Protein AF-A0A8K1CHG2-F1 (afdb_monomer_lite)

pLDDT: mean 84.93, std 18.2, range [43.16, 98.88]

Structure (mmCIF, N/CA/C/O backbone):
data_AF-A0A8K1CHG2-F1
#
_entry.id   AF-A0A8K1CHG2-F1
#
loop_
_atom_site.group_PDB
_atom_site.id
_atom_site.type_symbol
_atom_site.label_atom_id
_atom_site.label_alt_id
_atom_site.label_comp_id
_atom_site.label_asym_id
_atom_site.label_entity_id
_atom_site.label_seq_id
_atom_site.pdbx_PDB_ins_code
_atom_site.Cartn_x
_atom_site.Cartn_y
_atom_site.Cartn_z
_atom_site.occupancy
_atom_site.B_iso_or_equiv
_atom_site.auth_seq_id
_atom_site.auth_comp_id
_atom_site.auth_asym_id
_atom_site.auth_atom_id
_atom_site.pdbx_PDB_model_num
ATOM 1 N N . MET A 1 1 ? -27.906 21.827 14.040 1.00 46.03 1 MET A N 1
ATOM 2 C CA . MET A 1 1 ? -27.160 20.790 14.796 1.00 46.03 1 MET A CA 1
ATOM 3 C C . MET A 1 1 ? -25.723 21.248 15.042 1.00 46.03 1 MET A C 1
ATOM 5 O O . MET A 1 1 ? -24.848 21.047 14.202 1.00 46.03 1 MET A O 1
ATOM 9 N N . THR A 1 2 ? -25.490 21.909 16.172 1.00 48.69 2 THR A N 1
ATOM 10 C CA . THR A 1 2 ? -24.170 22.332 16.669 1.00 48.69 2 THR A CA 1
ATOM 11 C C . THR A 1 2 ? -23.938 21.610 17.989 1.00 48.69 2 THR A C 1
ATOM 13 O O . THR A 1 2 ? -24.521 21.974 19.002 1.00 48.69 2 THR A O 1
ATOM 16 N N . GLY A 1 3 ? -23.155 20.533 17.960 1.00 60.03 3 GLY A N 1
ATOM 17 C CA . GLY A 1 3 ? -22.885 19.722 19.144 1.00 60.03 3 GLY A CA 1
ATOM 18 C C . GLY A 1 3 ? -21.452 19.182 19.165 1.00 60.03 3 GLY A C 1
ATOM 19 O O . GLY A 1 3 ? -20.789 19.190 18.120 1.00 60.03 3 GLY A O 1
ATOM 20 N N . PRO A 1 4 ? -20.984 18.686 20.326 1.00 59.00 4 PRO A N 1
ATOM 21 C CA . PRO A 1 4 ? -19.625 18.169 20.522 1.00 59.00 4 PRO A CA 1
ATOM 22 C C . PRO A 1 4 ? -19.232 17.099 19.497 1.00 59.00 4 PRO A C 1
ATOM 24 O O . PRO A 1 4 ? -18.108 17.093 19.012 1.00 59.00 4 PRO A O 1
ATOM 27 N N . LEU A 1 5 ? -20.184 16.258 19.081 1.00 55.62 5 LEU A N 1
ATOM 28 C CA . LEU A 1 5 ? -19.975 15.216 18.071 1.00 55.62 5 LEU A CA 1
ATOM 29 C C . LEU A 1 5 ? -19.586 15.778 16.695 1.00 55.62 5 LEU A C 1
ATOM 31 O O . LEU A 1 5 ? -18.650 15.282 16.076 1.00 55.62 5 LEU A O 1
ATOM 35 N N . LYS A 1 6 ? -20.245 16.852 16.235 1.00 61.62 6 LYS A N 1
ATOM 36 C CA . LYS A 1 6 ? -19.907 17.508 14.960 1.00 61.62 6 LYS A CA 1
ATOM 37 C C . LYS A 1 6 ? -18.519 18.149 15.030 1.00 61.62 6 LYS A C 1
ATOM 39 O O . LYS A 1 6 ? -17.751 18.042 14.080 1.00 61.62 6 LYS A O 1
ATOM 44 N N . LYS A 1 7 ? -18.184 18.768 16.168 1.00 62.12 7 LYS A N 1
ATOM 45 C CA . LYS A 1 7 ? -16.862 19.360 16.416 1.00 62.12 7 LYS A CA 1
ATOM 46 C C . LYS A 1 7 ? -15.762 18.291 16.442 1.00 62.12 7 LYS A C 1
ATOM 48 O O . LYS A 1 7 ? -14.720 18.502 15.838 1.00 62.12 7 LYS A O 1
ATOM 53 N N . ASN A 1 8 ? -16.018 17.137 17.055 1.00 61.66 8 ASN A N 1
ATOM 54 C CA . ASN A 1 8 ? -15.068 16.024 17.122 1.00 61.66 8 ASN A CA 1
ATOM 55 C C . ASN A 1 8 ? -14.869 15.341 15.760 1.00 61.66 8 ASN A C 1
ATOM 57 O O . ASN A 1 8 ? -13.739 15.009 15.418 1.00 61.66 8 ASN A O 1
ATOM 61 N N . ALA A 1 9 ? -15.932 15.182 14.965 1.00 60.22 9 ALA A N 1
ATOM 62 C CA . ALA A 1 9 ? -15.834 14.653 13.604 1.00 60.22 9 ALA A CA 1
ATOM 63 C C . ALA A 1 9 ? -15.052 15.598 12.673 1.00 60.22 9 ALA A C 1
ATOM 65 O O . ALA A 1 9 ? -14.171 15.152 11.946 1.00 60.22 9 ALA A O 1
ATOM 66 N N . LEU A 1 10 ? -15.319 16.908 12.739 1.00 63.75 10 LEU A N 1
ATOM 67 C CA . LEU A 1 10 ? -14.571 17.923 11.985 1.00 63.75 10 LEU A CA 1
ATOM 68 C C . LEU A 1 10 ? -13.107 18.011 12.434 1.00 63.75 10 LEU A C 1
ATOM 70 O O . LEU A 1 10 ? -12.219 18.087 11.593 1.00 63.75 10 LEU A O 1
ATOM 74 N N . ALA A 1 11 ? -12.846 17.944 13.742 1.00 63.62 11 ALA A N 1
ATOM 75 C CA . ALA A 1 11 ? -11.487 17.929 14.275 1.00 63.62 11 ALA A CA 1
ATOM 76 C C . ALA A 1 11 ? -10.711 16.683 13.820 1.00 63.62 11 ALA A C 1
ATOM 78 O O . ALA A 1 11 ? -9.549 16.798 13.443 1.00 63.62 11 ALA A O 1
ATOM 79 N N . ALA A 1 12 ? -11.363 15.516 13.794 1.00 59.31 12 ALA A N 1
ATOM 80 C CA . ALA A 1 12 ? -10.784 14.275 13.288 1.00 59.31 12 ALA A CA 1
ATOM 81 C C . ALA A 1 12 ? -10.461 14.333 11.789 1.00 59.31 12 ALA A C 1
ATOM 83 O O . ALA A 1 12 ? -9.389 13.894 11.393 1.00 59.31 12 ALA A O 1
ATOM 84 N N . LEU A 1 13 ? -11.346 14.927 10.982 1.00 60.97 13 LEU A N 1
ATOM 85 C CA . LEU A 1 13 ? -11.112 15.190 9.556 1.00 60.97 13 LEU A CA 1
ATOM 86 C C . LEU A 1 13 ? -9.949 16.166 9.310 1.00 60.97 13 LEU A C 1
ATOM 88 O O . LEU A 1 13 ? -9.366 16.153 8.234 1.00 60.97 13 LEU A O 1
ATOM 92 N N . SER A 1 14 ? -9.623 17.016 10.288 1.00 61.91 14 SER A N 1
ATOM 93 C CA . SER A 1 14 ? -8.522 17.987 10.204 1.00 61.91 14 SER A CA 1
ATOM 94 C C . SER A 1 14 ? -7.219 17.538 10.878 1.00 61.91 14 SER A C 1
ATOM 96 O O . SER A 1 14 ? -6.211 18.236 10.779 1.00 61.91 14 SER A O 1
ATOM 98 N N . SER A 1 15 ? -7.223 16.417 11.609 1.00 59.72 15 SER A N 1
ATOM 99 C CA . SER A 1 15 ? -6.064 15.972 12.386 1.00 59.72 15 SER A CA 1
ATOM 100 C C . SER A 1 15 ? -5.238 14.944 11.616 1.00 59.72 15 SER A C 1
ATOM 102 O O . SER A 1 15 ? -5.722 13.836 11.395 1.00 59.72 15 SER A O 1
ATOM 104 N N . ARG A 1 16 ? -3.963 15.253 11.333 1.00 65.12 16 ARG A N 1
ATOM 105 C CA . ARG A 1 16 ? -2.957 14.257 10.924 1.00 65.12 16 ARG A CA 1
ATOM 106 C C . ARG A 1 16 ? -2.579 13.377 12.117 1.00 65.12 16 ARG A C 1
ATOM 108 O O . ARG A 1 16 ? -1.561 13.595 12.771 1.00 65.12 16 ARG A O 1
ATOM 115 N N . LYS A 1 17 ? -3.449 12.433 12.477 1.00 69.56 17 LYS A N 1
ATOM 116 C CA . LYS A 1 17 ? -3.147 11.440 13.514 1.00 69.56 17 LYS A CA 1
ATOM 117 C C . LYS A 1 17 ? -2.343 10.304 12.902 1.00 69.56 17 LYS A C 1
ATOM 119 O O . LYS A 1 17 ? -2.868 9.547 12.097 1.00 69.56 17 LYS A O 1
ATOM 124 N N . THR A 1 18 ? -1.105 10.163 13.357 1.00 79.00 18 THR A N 1
ATOM 125 C CA . THR A 1 18 ? -0.166 9.116 12.928 1.00 79.00 18 THR A CA 1
ATOM 126 C C . THR A 1 18 ? 0.022 8.024 13.983 1.00 79.00 18 THR A C 1
ATOM 128 O O . THR A 1 18 ? 0.973 7.261 13.907 1.00 79.00 18 THR A O 1
ATOM 131 N N . ASP A 1 19 ? -0.851 7.945 14.992 1.00 91.00 19 ASP A N 1
ATOM 132 C CA . ASP A 1 19 ? -0.812 6.865 15.983 1.00 91.00 19 ASP A CA 1
ATOM 133 C C . ASP A 1 19 ? -1.498 5.615 15.421 1.00 91.00 19 ASP A C 1
ATOM 135 O O . ASP A 1 19 ? -2.714 5.599 15.225 1.00 91.00 19 ASP A O 1
ATOM 139 N N . GLY A 1 20 ? -0.727 4.563 15.180 1.00 92.44 20 GLY A N 1
ATOM 140 C CA . GLY A 1 20 ? -1.150 3.264 14.667 1.00 92.44 20 GLY A CA 1
ATOM 141 C C . GLY A 1 20 ? -1.486 2.226 15.739 1.00 92.44 20 GLY A C 1
ATOM 142 O O . GLY A 1 20 ? -1.821 1.093 15.399 1.00 92.44 20 GLY A O 1
ATOM 143 N N . THR A 1 21 ? -1.439 2.583 17.025 1.00 94.38 21 THR A N 1
ATOM 144 C CA . THR A 1 21 ? -1.657 1.635 18.128 1.00 94.38 21 THR A CA 1
ATOM 145 C C . THR A 1 21 ? -3.012 0.926 18.022 1.00 94.38 21 THR A C 1
ATOM 147 O O . THR A 1 21 ? -4.072 1.559 18.051 1.00 94.38 21 THR A O 1
ATOM 150 N N . GLY A 1 22 ? -2.988 -0.405 17.926 1.00 93.00 22 GLY A N 1
ATOM 151 C CA . GLY A 1 22 ? -4.190 -1.242 17.835 1.00 93.00 22 GLY A CA 1
ATOM 152 C C . GLY A 1 22 ? -4.875 -1.256 16.464 1.00 93.00 22 GLY A C 1
ATOM 153 O O . GLY A 1 22 ? -5.992 -1.767 16.367 1.00 93.00 22 GLY A O 1
ATOM 154 N N . LEU A 1 23 ? -4.240 -0.691 15.432 1.00 95.75 23 LEU A N 1
ATOM 155 C CA . LEU A 1 23 ? -4.651 -0.875 14.042 1.00 95.75 23 LEU A CA 1
ATOM 156 C C . LEU A 1 23 ? -4.057 -2.161 13.473 1.00 95.75 23 LEU A C 1
ATOM 158 O O . LEU A 1 23 ? -2.942 -2.534 13.827 1.00 95.75 23 LEU A O 1
ATOM 162 N N . ARG A 1 24 ? -4.773 -2.772 12.530 1.00 97.62 24 ARG A N 1
ATOM 163 C CA . ARG A 1 24 ? -4.293 -3.896 11.726 1.00 97.62 24 ARG A CA 1
ATOM 164 C C . ARG A 1 24 ? -4.198 -3.503 10.260 1.00 97.62 24 ARG A C 1
ATOM 166 O O . ARG A 1 24 ? -5.209 -3.157 9.645 1.00 97.62 24 ARG A O 1
ATOM 173 N N . VAL A 1 25 ? -2.993 -3.542 9.700 1.00 98.25 25 VAL A N 1
ATOM 174 C CA . VAL A 1 25 ? -2.701 -3.027 8.355 1.00 98.25 25 VAL A CA 1
ATOM 175 C C . VAL A 1 25 ? -2.158 -4.150 7.485 1.00 98.25 25 VAL A C 1
ATOM 177 O O . VAL A 1 25 ? -1.277 -4.897 7.903 1.00 98.25 25 VAL A O 1
ATOM 180 N N . ALA A 1 26 ? -2.675 -4.272 6.264 1.00 98.56 26 ALA A N 1
ATOM 181 C CA . ALA A 1 26 ? -2.118 -5.193 5.281 1.00 98.56 26 ALA A CA 1
ATOM 182 C C . ALA A 1 26 ? -1.321 -4.454 4.209 1.00 98.56 26 ALA A C 1
ATOM 184 O O . ALA A 1 26 ? -1.782 -3.465 3.648 1.00 98.56 26 ALA A O 1
ATOM 185 N N . ILE A 1 27 ? -0.149 -4.978 3.885 1.00 98.81 27 ILE A N 1
ATOM 186 C CA . ILE A 1 27 ? 0.656 -4.605 2.732 1.00 98.81 27 ILE A CA 1
ATOM 187 C C . ILE A 1 27 ? 0.468 -5.710 1.697 1.00 98.81 27 ILE A C 1
ATOM 189 O O . ILE A 1 27 ? 0.803 -6.865 1.954 1.00 98.81 27 ILE A O 1
ATOM 193 N N . VAL A 1 28 ? -0.073 -5.368 0.533 1.00 98.81 28 VAL A N 1
ATOM 194 C CA . VAL A 1 28 ? -0.180 -6.285 -0.606 1.00 98.81 28 VAL A CA 1
ATOM 195 C C . VAL A 1 28 ? 0.779 -5.789 -1.668 1.00 98.81 28 VAL A C 1
ATOM 197 O O . VAL A 1 28 ? 0.625 -4.656 -2.110 1.00 98.81 28 VAL A O 1
ATOM 200 N N . HIS A 1 29 ? 1.764 -6.586 -2.076 1.00 98.81 29 HIS A N 1
ATOM 201 C CA . HIS A 1 29 ? 2.786 -6.125 -3.011 1.00 98.81 29 HIS A CA 1
ATOM 202 C C . HIS A 1 29 ? 3.024 -7.068 -4.189 1.00 98.81 29 HIS A C 1
ATOM 204 O O . HIS A 1 29 ? 2.887 -8.284 -4.074 1.00 98.81 29 HIS A O 1
ATOM 210 N N . ALA A 1 30 ? 3.388 -6.496 -5.335 1.00 98.56 30 ALA A N 1
ATOM 211 C CA . ALA A 1 30 ? 3.737 -7.246 -6.539 1.00 98.56 30 ALA A CA 1
ATOM 212 C C . ALA A 1 30 ? 5.184 -7.779 -6.496 1.00 98.56 30 ALA A C 1
ATOM 214 O O . ALA A 1 30 ? 6.051 -7.180 -5.863 1.00 98.56 30 ALA A O 1
ATOM 215 N N . LYS A 1 31 ? 5.467 -8.868 -7.222 1.00 97.56 31 LYS A N 1
ATOM 216 C CA . LYS A 1 31 ? 6.834 -9.405 -7.406 1.00 97.56 31 LYS A CA 1
ATOM 217 C C . LYS A 1 31 ? 7.654 -8.656 -8.456 1.00 97.56 31 LYS A C 1
ATOM 219 O O . LYS A 1 31 ? 8.880 -8.624 -8.388 1.00 97.56 31 LYS A O 1
ATOM 224 N N . TRP A 1 32 ? 6.988 -8.099 -9.467 1.00 95.94 32 TRP A N 1
ATOM 225 C CA . TRP A 1 32 ? 7.657 -7.374 -10.548 1.00 95.94 32 TRP A CA 1
ATOM 226 C C . TRP A 1 32 ? 8.355 -6.114 -10.030 1.00 95.94 32 TRP A C 1
ATOM 228 O O . TRP A 1 32 ? 7.819 -5.417 -9.173 1.00 95.94 32 TRP A O 1
ATOM 238 N N . ASN A 1 33 ? 9.533 -5.809 -10.590 1.00 96.69 33 ASN A N 1
ATOM 239 C CA . ASN A 1 33 ? 10.401 -4.708 -10.152 1.00 96.69 33 ASN A CA 1
ATOM 240 C C . ASN A 1 33 ? 10.822 -4.834 -8.673 1.00 96.69 33 ASN A C 1
ATOM 242 O O . ASN A 1 33 ? 10.771 -3.867 -7.913 1.00 96.69 33 ASN A O 1
ATOM 246 N N . ALA A 1 34 ? 11.241 -6.045 -8.278 1.00 97.19 34 ALA A N 1
ATOM 247 C CA . ALA A 1 34 ? 11.498 -6.439 -6.892 1.00 97.19 34 ALA A CA 1
ATOM 248 C C . ALA A 1 34 ? 12.435 -5.496 -6.122 1.00 97.19 34 ALA A C 1
ATOM 250 O O . ALA A 1 34 ? 12.162 -5.206 -4.967 1.00 97.19 34 ALA A O 1
ATOM 251 N N . GLU A 1 35 ? 13.509 -4.984 -6.734 1.00 97.94 35 GLU A N 1
ATOM 252 C CA . GLU A 1 35 ? 14.422 -4.035 -6.070 1.00 97.94 35 GLU A CA 1
ATOM 253 C C . GLU A 1 35 ? 13.661 -2.800 -5.548 1.00 97.94 35 GLU A C 1
ATOM 255 O O . GLU A 1 35 ? 13.734 -2.458 -4.368 1.00 97.94 35 GLU A O 1
ATOM 260 N N . VAL A 1 36 ? 12.864 -2.182 -6.423 1.00 98.44 36 VAL A N 1
ATOM 261 C CA . VAL A 1 36 ? 12.052 -0.995 -6.129 1.00 98.44 36 VAL A CA 1
ATOM 262 C C . VAL A 1 36 ? 10.927 -1.344 -5.156 1.00 98.44 36 VAL A C 1
ATOM 264 O O . VAL A 1 36 ? 10.747 -0.666 -4.145 1.00 98.44 36 VAL A O 1
ATOM 267 N N . VAL A 1 37 ? 10.176 -2.413 -5.433 1.00 98.69 37 VAL A N 1
ATOM 268 C CA . VAL A 1 37 ? 9.024 -2.806 -4.611 1.00 98.69 37 VAL A CA 1
ATOM 269 C C . VAL A 1 37 ? 9.451 -3.200 -3.199 1.00 98.69 37 VAL A C 1
ATOM 271 O O . VAL A 1 37 ? 8.839 -2.742 -2.238 1.00 98.69 37 VAL A O 1
ATOM 274 N N . ASN A 1 38 ? 10.529 -3.967 -3.039 1.00 98.56 38 ASN A N 1
ATOM 275 C CA . ASN A 1 38 ? 11.009 -4.383 -1.721 1.00 98.56 38 ASN A CA 1
ATOM 276 C C . ASN A 1 38 ? 11.498 -3.191 -0.892 1.00 98.56 38 ASN A C 1
ATOM 278 O O . ASN A 1 38 ? 11.260 -3.152 0.318 1.00 98.56 38 ASN A O 1
ATOM 282 N N . ALA A 1 39 ? 12.125 -2.193 -1.521 1.00 98.56 39 ALA A N 1
ATOM 283 C CA . ALA A 1 39 ? 12.500 -0.953 -0.847 1.00 98.56 39 ALA A CA 1
ATOM 284 C C . ALA A 1 39 ? 11.266 -0.174 -0.354 1.00 98.56 39 ALA A C 1
ATOM 286 O O . ALA A 1 39 ? 11.241 0.286 0.791 1.00 98.56 39 ALA A O 1
ATOM 287 N N . LEU A 1 40 ? 10.213 -0.084 -1.172 1.00 98.75 40 LEU A N 1
ATOM 288 C CA . LEU A 1 40 ? 8.943 0.549 -0.797 1.00 98.75 40 LEU A CA 1
ATOM 289 C C . LEU A 1 40 ? 8.226 -0.210 0.330 1.00 98.75 40 LEU A C 1
ATOM 291 O O . LEU A 1 40 ? 7.785 0.404 1.300 1.00 98.75 40 LEU A O 1
ATOM 295 N N . VAL A 1 41 ? 8.145 -1.543 0.238 1.00 98.75 41 VAL A N 1
ATOM 296 C CA . VAL A 1 41 ? 7.558 -2.411 1.275 1.00 98.75 41 VAL A CA 1
ATOM 297 C C . VAL A 1 41 ? 8.313 -2.255 2.592 1.00 98.75 41 VAL A C 1
ATOM 299 O O . VAL A 1 41 ? 7.688 -2.104 3.641 1.00 98.75 41 VAL A O 1
ATOM 302 N N . THR A 1 42 ? 9.646 -2.232 2.544 1.00 98.62 42 THR A N 1
ATOM 303 C CA . THR A 1 42 ? 10.491 -2.047 3.732 1.00 98.62 42 THR A CA 1
ATOM 304 C C . THR A 1 42 ? 10.241 -0.688 4.379 1.00 98.62 42 THR A C 1
ATOM 306 O O . THR A 1 42 ? 9.986 -0.632 5.582 1.00 98.62 42 THR A O 1
ATOM 309 N N . GLY A 1 43 ? 10.243 0.394 3.591 1.00 98.44 43 GLY A N 1
ATOM 310 C CA . GLY A 1 43 ? 9.955 1.743 4.088 1.00 98.44 43 GLY A CA 1
ATOM 311 C C . GLY A 1 43 ? 8.550 1.860 4.687 1.00 98.44 43 GLY A C 1
ATOM 312 O O . GLY A 1 43 ? 8.380 2.422 5.767 1.00 98.44 43 GLY A O 1
ATOM 313 N N . CYS A 1 44 ? 7.557 1.249 4.036 1.00 98.62 44 CYS A N 1
ATOM 314 C CA . CYS A 1 44 ? 6.181 1.202 4.523 1.00 98.62 44 CYS A CA 1
ATOM 315 C C . CYS A 1 44 ? 6.078 0.466 5.864 1.00 98.62 44 CYS A C 1
ATOM 317 O O . CYS A 1 44 ? 5.564 1.011 6.840 1.00 98.62 44 CYS A O 1
ATOM 319 N N . LYS A 1 45 ? 6.633 -0.747 5.951 1.00 98.62 45 LYS A N 1
ATOM 320 C CA . LYS A 1 45 ? 6.620 -1.547 7.180 1.00 98.62 45 LYS A CA 1
ATOM 321 C C . LYS A 1 45 ? 7.328 -0.837 8.337 1.00 98.62 45 LYS A C 1
ATOM 323 O O . LYS A 1 45 ? 6.791 -0.793 9.441 1.00 98.62 45 LYS A O 1
ATOM 328 N N . GLN A 1 46 ? 8.504 -0.257 8.091 1.00 98.38 46 GLN A N 1
ATOM 329 C CA . GLN A 1 46 ? 9.259 0.480 9.109 1.00 98.38 46 GLN A CA 1
ATOM 330 C C . GLN A 1 46 ? 8.473 1.675 9.655 1.00 98.38 46 GLN A C 1
ATOM 332 O O . GLN A 1 46 ? 8.451 1.893 10.867 1.00 98.38 46 GLN A O 1
ATOM 337 N N . GLU A 1 47 ? 7.795 2.425 8.788 1.00 98.00 47 GLU A N 1
ATOM 338 C CA . GLU A 1 47 ? 7.004 3.574 9.221 1.00 98.00 47 GLU A CA 1
ATOM 339 C C . GLU A 1 47 ? 5.716 3.158 9.954 1.00 98.00 47 GLU A C 1
ATOM 341 O O . GLU A 1 47 ? 5.333 3.823 10.917 1.00 98.00 47 GLU A O 1
ATOM 346 N N . LEU A 1 48 ? 5.084 2.033 9.589 1.00 98.12 48 LEU A N 1
ATOM 347 C CA . LEU A 1 48 ? 3.961 1.466 10.353 1.00 98.12 48 LEU A CA 1
ATOM 348 C C . LEU A 1 48 ? 4.382 1.082 11.779 1.00 98.12 48 LEU A C 1
ATOM 350 O O . LEU A 1 48 ? 3.699 1.444 12.741 1.00 98.12 48 LEU A O 1
ATOM 354 N N . LEU A 1 49 ? 5.529 0.412 11.924 1.00 98.12 49 LEU A N 1
ATOM 355 C CA . LEU A 1 49 ? 6.098 0.068 13.231 1.00 98.12 49 LEU A CA 1
ATOM 356 C C . LEU A 1 49 ? 6.418 1.321 14.050 1.00 98.12 49 LEU A C 1
ATOM 358 O O . LEU A 1 49 ? 6.038 1.419 15.216 1.00 98.12 49 LEU A O 1
ATOM 362 N N . LYS A 1 50 ? 7.060 2.315 13.427 1.00 97.06 50 LYS A N 1
ATOM 363 C CA . LYS A 1 50 ? 7.362 3.609 14.055 1.00 97.06 50 LYS A CA 1
ATOM 364 C C . LYS A 1 50 ? 6.099 4.368 14.471 1.00 97.06 50 LYS A C 1
ATOM 366 O O . LYS A 1 50 ? 6.120 5.084 15.469 1.00 97.06 50 LYS A O 1
ATOM 371 N N . SER A 1 51 ? 5.005 4.183 13.739 1.00 95.19 51 SER A N 1
ATOM 372 C CA . SER A 1 51 ? 3.692 4.745 14.060 1.00 95.19 51 SER A CA 1
ATOM 373 C C . SER A 1 51 ? 2.983 4.005 15.204 1.00 95.19 51 SER A C 1
ATOM 375 O O . SER A 1 51 ? 1.958 4.480 15.676 1.00 95.19 51 SER A O 1
ATOM 377 N N . GLY A 1 52 ? 3.499 2.867 15.682 1.00 95.81 52 GLY A N 1
ATOM 378 C CA . GLY A 1 52 ? 2.937 2.111 16.810 1.00 95.81 52 GLY A CA 1
ATOM 379 C C . GLY A 1 52 ? 2.049 0.923 16.421 1.00 95.81 52 GLY A C 1
ATOM 380 O O . GLY A 1 52 ? 1.431 0.313 17.296 1.00 95.81 52 GLY A O 1
ATOM 381 N N . VAL A 1 53 ? 1.977 0.565 15.133 1.00 97.50 53 VAL A N 1
ATOM 382 C CA . VAL A 1 53 ? 1.360 -0.702 14.706 1.00 97.50 53 VAL A CA 1
ATOM 383 C C . VAL A 1 53 ? 2.242 -1.853 15.194 1.00 97.50 53 VAL A C 1
ATOM 385 O O . VAL A 1 53 ? 3.463 -1.798 15.057 1.00 97.50 53 VAL A O 1
ATOM 388 N N . LYS A 1 54 ? 1.652 -2.896 15.786 1.00 97.50 54 LYS A N 1
ATOM 389 C CA . LYS A 1 54 ? 2.414 -4.072 16.231 1.00 97.50 54 LYS A CA 1
ATOM 390 C C . LYS A 1 54 ? 2.833 -4.913 15.031 1.00 97.50 54 LYS A C 1
ATOM 392 O O . LYS A 1 54 ? 2.069 -5.039 14.085 1.00 97.50 54 LYS A O 1
ATOM 397 N N . GLU A 1 55 ? 3.996 -5.553 15.112 1.00 97.62 55 GLU A N 1
ATOM 398 C CA . GLU A 1 55 ? 4.500 -6.447 14.058 1.00 97.62 55 GLU A CA 1
ATOM 399 C C . GLU A 1 55 ? 3.475 -7.534 13.675 1.00 97.62 55 GLU A C 1
ATOM 401 O O . GLU A 1 55 ? 3.195 -7.714 12.495 1.00 97.62 55 GLU A O 1
ATOM 406 N N . ASP A 1 56 ? 2.829 -8.170 14.660 1.00 97.00 56 ASP A N 1
ATOM 407 C CA . ASP A 1 56 ? 1.798 -9.205 14.439 1.00 97.00 56 ASP A CA 1
ATOM 408 C C . ASP A 1 56 ? 0.517 -8.673 13.756 1.00 97.00 56 ASP A C 1
ATOM 410 O O . ASP A 1 56 ? -0.274 -9.436 13.191 1.00 97.00 56 ASP A O 1
ATOM 414 N N . ASP A 1 57 ? 0.307 -7.356 13.803 1.00 97.50 57 ASP A N 1
ATOM 415 C CA . ASP A 1 57 ? -0.811 -6.655 13.170 1.00 97.50 57 ASP A CA 1
ATOM 416 C C . ASP A 1 57 ? -0.445 -6.103 11.774 1.00 97.50 57 ASP A C 1
ATOM 418 O O . ASP A 1 57 ? -1.302 -5.524 11.097 1.00 97.50 57 ASP A O 1
ATOM 422 N N . ILE A 1 58 ? 0.795 -6.311 11.309 1.00 98.31 58 ILE A N 1
ATOM 423 C CA . ILE A 1 58 ? 1.234 -5.998 9.944 1.00 98.31 58 ILE A CA 1
ATOM 424 C C . ILE A 1 58 ? 1.220 -7.281 9.112 1.00 98.31 58 ILE A C 1
ATOM 426 O O . ILE A 1 58 ? 2.092 -8.142 9.214 1.00 98.31 58 ILE A O 1
ATOM 430 N N . ILE A 1 59 ? 0.232 -7.396 8.232 1.00 97.94 59 ILE A N 1
ATOM 431 C CA . ILE A 1 59 ? 0.114 -8.532 7.315 1.00 97.94 59 ILE A CA 1
ATOM 432 C C . ILE A 1 59 ? 0.837 -8.179 6.017 1.00 97.94 59 ILE A C 1
ATOM 434 O O . ILE A 1 59 ? 0.547 -7.145 5.427 1.00 97.94 59 ILE A O 1
ATOM 438 N N . VAL A 1 60 ? 1.724 -9.042 5.528 1.00 98.19 60 VAL A N 1
ATOM 439 C CA . VAL A 1 60 ? 2.390 -8.853 4.230 1.00 98.19 60 VAL A CA 1
ATOM 440 C C . VAL A 1 60 ? 1.971 -9.976 3.287 1.00 98.19 60 VAL A C 1
ATOM 442 O O . VAL A 1 60 ? 2.158 -11.151 3.599 1.00 98.19 60 VAL A O 1
ATOM 445 N N . LEU A 1 61 ? 1.371 -9.615 2.155 1.00 98.06 61 LEU A N 1
ATOM 446 C CA . LEU A 1 61 ? 0.914 -10.530 1.112 1.00 98.06 61 LEU A CA 1
ATOM 447 C C . LEU A 1 61 ? 1.610 -10.198 -0.205 1.00 98.06 61 LEU A C 1
ATOM 449 O O . LEU A 1 61 ? 1.573 -9.060 -0.667 1.00 98.06 61 LEU A O 1
ATOM 453 N N . GLU A 1 62 ? 2.186 -11.208 -0.838 1.00 98.50 62 GLU A N 1
ATOM 454 C CA . GLU A 1 62 ? 2.874 -11.069 -2.117 1.00 98.50 62 GLU A CA 1
ATOM 455 C C . GLU A 1 62 ? 2.019 -11.642 -3.260 1.00 98.50 62 GLU A C 1
ATOM 457 O O . GLU A 1 62 ? 1.445 -12.728 -3.139 1.00 98.50 62 GLU A O 1
ATOM 462 N N . VAL A 1 63 ? 1.950 -10.932 -4.388 1.00 98.56 63 VAL A N 1
ATOM 463 C CA . VAL A 1 63 ? 1.224 -11.341 -5.602 1.00 98.56 63 VAL A CA 1
ATOM 464 C C . VAL A 1 63 ? 2.110 -11.304 -6.845 1.00 98.56 63 VAL A C 1
ATOM 466 O O . VAL A 1 63 ? 3.164 -10.673 -6.861 1.00 98.56 63 VAL A O 1
ATOM 469 N N . SER A 1 64 ? 1.676 -11.983 -7.910 1.00 97.62 64 SER A N 1
ATOM 470 C CA . SER A 1 64 ? 2.432 -12.102 -9.161 1.00 97.62 64 SER A CA 1
ATOM 471 C C . SER A 1 64 ? 2.782 -10.744 -9.774 1.00 97.62 64 SER A C 1
ATOM 473 O O . SER A 1 64 ? 3.964 -10.443 -9.922 1.00 97.62 64 SER A O 1
ATOM 475 N N . GLY A 1 65 ? 1.797 -9.905 -10.094 1.00 97.25 65 GLY A N 1
ATOM 476 C CA . GLY A 1 65 ? 2.007 -8.573 -10.659 1.00 97.25 65 GLY A CA 1
ATOM 477 C C . GLY A 1 65 ? 1.063 -7.524 -10.076 1.00 97.25 65 GLY A C 1
ATOM 478 O O . GLY A 1 65 ? 0.231 -7.804 -9.215 1.00 97.25 65 GLY A O 1
ATOM 479 N N . ALA A 1 66 ? 1.188 -6.284 -10.560 1.00 98.06 66 ALA A N 1
ATOM 480 C CA . ALA A 1 66 ? 0.346 -5.181 -10.093 1.00 98.06 66 ALA A CA 1
ATOM 481 C C . ALA A 1 66 ? -1.148 -5.416 -10.390 1.00 98.06 66 ALA A C 1
ATOM 483 O O . ALA A 1 66 ? -2.005 -4.956 -9.640 1.00 98.06 66 ALA A O 1
ATOM 484 N N . TYR A 1 67 ? -1.452 -6.164 -11.455 1.00 98.44 67 TYR A N 1
ATOM 485 C CA . TYR A 1 67 ? -2.817 -6.484 -11.876 1.00 98.44 67 TYR A CA 1
ATOM 486 C C . TYR A 1 67 ? -3.598 -7.290 -10.825 1.00 98.44 67 TYR A C 1
ATOM 488 O O . TYR A 1 67 ? -4.809 -7.127 -10.692 1.00 98.44 67 TYR A O 1
ATOM 496 N N . GLU A 1 68 ? -2.909 -8.088 -10.005 1.00 98.69 68 GLU A N 1
ATOM 497 C CA . GLU A 1 68 ? -3.528 -8.889 -8.944 1.00 98.69 68 GLU A CA 1
ATOM 498 C C . GLU A 1 68 ? -3.744 -8.116 -7.630 1.00 98.69 68 GLU A C 1
ATOM 500 O O . GLU A 1 68 ? -4.460 -8.607 -6.751 1.00 98.69 68 GLU A O 1
ATOM 505 N N . LEU A 1 69 ? -3.172 -6.911 -7.480 1.00 98.75 69 LEU A N 1
ATOM 506 C CA . LEU A 1 69 ? -3.257 -6.118 -6.244 1.00 98.75 69 LEU A CA 1
ATOM 507 C C . LEU A 1 69 ? -4.704 -5.864 -5.784 1.00 98.75 69 LEU A C 1
ATOM 509 O O . LEU A 1 69 ? -4.987 -6.134 -4.612 1.00 98.75 69 LEU A O 1
ATOM 513 N N . PRO A 1 70 ? -5.648 -5.421 -6.648 1.00 98.69 70 PRO A N 1
ATOM 514 C CA . PRO A 1 70 ? -7.027 -5.192 -6.221 1.00 98.69 70 PRO A CA 1
ATOM 515 C C . PRO A 1 70 ? -7.694 -6.468 -5.697 1.00 98.69 70 PRO A C 1
ATOM 517 O O . PRO A 1 70 ? -8.356 -6.456 -4.657 1.00 98.69 70 PRO A O 1
ATOM 520 N N . TYR A 1 71 ? -7.497 -7.591 -6.394 1.00 98.50 71 TYR A N 1
ATOM 521 C CA . TYR A 1 71 ? -8.085 -8.866 -5.997 1.00 98.50 71 TYR A CA 1
ATOM 522 C C . TYR A 1 71 ? -7.551 -9.312 -4.634 1.00 98.50 71 TYR A C 1
ATOM 524 O O . TYR A 1 71 ? -8.334 -9.590 -3.725 1.00 98.50 71 TYR A O 1
ATOM 532 N N . ALA A 1 72 ? -6.230 -9.323 -4.454 1.00 98.56 72 ALA A N 1
ATOM 533 C CA . ALA A 1 72 ? -5.622 -9.732 -3.194 1.00 98.56 72 ALA A CA 1
ATOM 534 C C . ALA A 1 72 ? -5.992 -8.801 -2.028 1.00 98.56 72 ALA A C 1
ATOM 536 O O . ALA A 1 72 ? -6.290 -9.299 -0.942 1.00 98.56 72 ALA A O 1
ATOM 537 N N . ALA A 1 73 ? -6.076 -7.486 -2.252 1.00 98.50 73 ALA A N 1
ATOM 538 C CA . ALA A 1 73 ? -6.572 -6.539 -1.253 1.00 98.50 73 ALA A CA 1
ATOM 539 C C . ALA A 1 73 ? -8.013 -6.859 -0.827 1.00 98.50 73 ALA A C 1
ATOM 541 O O . ALA A 1 73 ? -8.300 -6.964 0.366 1.00 98.50 73 ALA A O 1
ATOM 542 N N . SER A 1 74 ? -8.907 -7.097 -1.793 1.00 98.25 74 SER A N 1
ATOM 543 C CA . SER A 1 74 ? -10.292 -7.497 -1.521 1.00 98.25 74 SER A CA 1
ATOM 544 C C . SER A 1 74 ? -10.361 -8.796 -0.709 1.00 98.25 74 SER A C 1
ATOM 546 O O . SER A 1 74 ? -11.093 -8.875 0.281 1.00 98.25 74 SER A O 1
ATOM 548 N N . ARG A 1 75 ? -9.556 -9.804 -1.073 1.00 98.25 75 ARG A N 1
ATOM 549 C CA . ARG A 1 75 ? -9.496 -11.080 -0.344 1.00 98.25 75 ARG A CA 1
ATOM 550 C C . ARG A 1 75 ? -8.965 -10.914 1.076 1.00 98.25 75 ARG A C 1
ATOM 552 O O . ARG A 1 75 ? -9.543 -11.507 1.983 1.00 98.25 75 ARG A O 1
ATOM 559 N N . ALA A 1 76 ? -7.929 -10.101 1.271 1.00 95.31 76 ALA A N 1
ATOM 560 C CA . ALA A 1 76 ? -7.364 -9.824 2.588 1.00 95.31 76 ALA A CA 1
ATOM 561 C C . ALA A 1 76 ? -8.398 -9.164 3.513 1.00 95.31 76 ALA A C 1
ATOM 563 O O . ALA A 1 76 ? -8.553 -9.578 4.662 1.00 95.31 76 ALA A O 1
ATOM 564 N N . ILE A 1 77 ? -9.140 -8.178 2.996 1.00 96.88 77 ILE A N 1
ATOM 565 C CA . ILE A 1 77 ? -10.204 -7.488 3.739 1.00 96.88 77 ILE A CA 1
ATOM 566 C C . ILE A 1 77 ? -11.342 -8.454 4.090 1.00 96.88 77 ILE A C 1
ATOM 568 O O . ILE A 1 77 ? -11.882 -8.403 5.192 1.00 96.88 77 ILE A O 1
ATOM 572 N N . ALA A 1 78 ? -11.708 -9.347 3.169 1.00 94.50 78 ALA A N 1
ATOM 573 C CA . ALA A 1 78 ? -12.777 -10.314 3.392 1.00 94.50 78 ALA A CA 1
ATOM 574 C C . ALA A 1 78 ? -12.393 -11.426 4.385 1.00 94.50 78 ALA A C 1
ATOM 576 O O . ALA A 1 78 ? -13.268 -11.967 5.060 1.00 94.50 78 ALA A O 1
ATOM 577 N N . SER A 1 79 ? -11.113 -11.800 4.468 1.00 91.00 79 SER A N 1
ATOM 578 C CA . SER A 1 79 ? -10.673 -12.932 5.291 1.00 91.00 79 SER A CA 1
ATOM 579 C C . SER A 1 79 ? -10.495 -12.591 6.767 1.00 91.00 79 SER A C 1
ATOM 581 O O . SER A 1 79 ? -10.546 -13.486 7.608 1.00 91.00 79 SER A O 1
ATOM 583 N N . GLN A 1 80 ? -10.226 -11.328 7.101 1.00 88.56 80 GLN A N 1
ATOM 584 C CA . GLN A 1 80 ? -9.929 -10.922 8.472 1.00 88.56 80 GLN A CA 1
ATOM 585 C C . GLN A 1 80 ? -10.178 -9.434 8.702 1.00 88.56 80 GLN A C 1
ATOM 587 O O . GLN A 1 80 ? -10.264 -8.646 7.767 1.00 88.56 80 GLN A O 1
ATOM 592 N N . LYS A 1 81 ? -10.242 -9.026 9.973 1.00 90.94 81 LYS A N 1
ATOM 593 C CA . LYS A 1 81 ? -10.339 -7.607 10.317 1.00 90.94 81 LYS A CA 1
ATOM 594 C C . LYS A 1 81 ? -9.063 -6.878 9.882 1.00 90.94 81 LYS A C 1
ATOM 596 O O . LYS A 1 81 ? -7.993 -7.161 10.420 1.00 90.94 81 LYS A O 1
ATOM 601 N N . ILE A 1 82 ? -9.215 -5.950 8.942 1.00 95.25 82 ILE A N 1
ATOM 602 C CA . ILE A 1 82 ? -8.181 -5.031 8.461 1.00 95.25 82 ILE A CA 1
ATOM 603 C C . ILE A 1 82 ? -8.729 -3.605 8.546 1.00 95.25 82 ILE A C 1
ATOM 605 O O . ILE A 1 82 ? -9.873 -3.342 8.162 1.00 95.25 82 ILE A O 1
ATOM 609 N N . ASP A 1 83 ? -7.914 -2.692 9.065 1.00 96.88 83 ASP A N 1
ATOM 610 C CA . ASP A 1 83 ? -8.266 -1.283 9.232 1.00 96.88 83 ASP A CA 1
ATOM 611 C C . ASP A 1 83 ? -7.803 -0.420 8.049 1.00 96.88 83 ASP A C 1
ATOM 613 O O . ASP A 1 83 ? -8.485 0.553 7.726 1.00 96.88 83 ASP A O 1
ATOM 617 N N . ALA A 1 84 ? -6.715 -0.805 7.370 1.00 98.12 84 ALA A N 1
ATOM 618 C CA . ALA A 1 84 ? -6.271 -0.244 6.091 1.00 98.12 84 ALA A CA 1
ATOM 619 C C . ALA A 1 84 ? -5.424 -1.247 5.285 1.00 98.12 84 ALA A C 1
ATOM 621 O O . ALA A 1 84 ? -4.776 -2.131 5.850 1.00 98.12 84 ALA A O 1
ATOM 622 N N . VAL A 1 85 ? -5.403 -1.081 3.963 1.00 98.75 85 VAL A N 1
ATOM 623 C CA . VAL A 1 85 ? -4.544 -1.837 3.043 1.00 98.75 85 VAL A CA 1
ATOM 624 C C . VAL A 1 85 ? -3.646 -0.879 2.264 1.00 98.75 85 VAL A C 1
ATOM 626 O O . VAL A 1 85 ? -4.110 0.155 1.790 1.00 98.75 85 VAL A O 1
ATOM 629 N N . VAL A 1 86 ? -2.380 -1.241 2.073 1.00 98.81 86 VAL A N 1
ATOM 630 C CA . VAL A 1 86 ? -1.441 -0.556 1.178 1.00 98.81 86 VAL A CA 1
ATOM 631 C C . VAL A 1 86 ? -1.111 -1.489 0.019 1.00 98.81 86 VAL A C 1
ATOM 633 O O . VAL A 1 86 ? -0.457 -2.513 0.213 1.00 98.81 86 VAL A O 1
ATOM 636 N N . CYS A 1 87 ? -1.582 -1.159 -1.185 1.00 98.81 87 CYS A N 1
ATOM 637 C CA . CYS A 1 87 ? -1.227 -1.896 -2.396 1.00 98.81 87 CYS A CA 1
ATOM 638 C C . CYS A 1 87 ? 0.064 -1.317 -2.972 1.00 98.81 87 CYS A C 1
ATOM 640 O O . CYS A 1 87 ? 0.057 -0.172 -3.413 1.00 98.81 87 CYS A O 1
ATOM 642 N N . ILE A 1 88 ? 1.148 -2.090 -2.983 1.00 98.88 88 ILE A N 1
ATOM 643 C CA . ILE A 1 88 ? 2.468 -1.655 -3.438 1.00 98.88 88 ILE A CA 1
ATOM 644 C C . ILE A 1 88 ? 2.832 -2.319 -4.766 1.00 98.88 88 ILE A C 1
ATOM 646 O O . ILE A 1 88 ? 2.853 -3.542 -4.900 1.00 98.88 88 ILE A O 1
ATOM 650 N N . GLY A 1 89 ? 3.173 -1.513 -5.762 1.00 98.56 89 GLY A N 1
ATOM 651 C CA . GLY A 1 89 ? 3.621 -2.014 -7.056 1.00 98.56 89 GLY A CA 1
ATOM 652 C C . GLY A 1 89 ? 4.478 -1.004 -7.799 1.00 98.56 89 GLY A C 1
ATOM 653 O O . GLY A 1 89 ? 4.571 0.163 -7.427 1.00 98.56 89 GLY A O 1
ATOM 654 N N . CYS A 1 90 ? 5.099 -1.457 -8.879 1.00 98.56 90 CYS A N 1
ATOM 655 C CA . CYS A 1 90 ? 5.828 -0.590 -9.789 1.00 98.56 90 CYS A CA 1
ATOM 656 C C . CYS A 1 90 ? 5.586 -1.066 -11.220 1.00 98.56 90 CYS A C 1
ATOM 658 O O . CYS A 1 90 ? 5.833 -2.227 -11.546 1.00 98.56 90 CYS A O 1
ATOM 660 N N . LEU A 1 91 ? 5.094 -0.163 -12.058 1.00 98.31 91 LEU A N 1
ATOM 661 C CA . LEU A 1 91 ? 4.860 -0.325 -13.482 1.00 98.31 91 LEU A CA 1
ATOM 662 C C . LEU A 1 91 ? 5.770 0.661 -14.208 1.00 98.31 91 LEU A C 1
ATOM 664 O O . LEU A 1 91 ? 5.748 1.860 -13.929 1.00 98.31 91 LEU A O 1
ATOM 668 N N . ILE A 1 92 ? 6.576 0.138 -15.127 1.00 98.00 92 ILE A N 1
ATOM 669 C CA . ILE A 1 92 ? 7.540 0.912 -15.909 1.00 98.00 92 ILE A CA 1
ATOM 670 C C . ILE A 1 92 ? 7.137 0.801 -17.375 1.00 98.00 92 ILE A C 1
ATOM 672 O O . ILE A 1 92 ? 6.867 -0.301 -17.865 1.00 98.00 92 ILE A O 1
ATOM 676 N N . LYS A 1 93 ? 7.047 1.938 -18.066 1.00 97.31 93 LYS A N 1
ATOM 677 C CA . LYS A 1 93 ? 6.609 1.986 -19.463 1.00 97.31 93 LYS A CA 1
ATOM 678 C C . LYS A 1 93 ? 7.561 1.204 -20.370 1.00 97.31 93 LYS A C 1
ATOM 680 O O . LYS A 1 93 ? 8.748 1.497 -20.443 1.00 97.31 93 LYS A O 1
ATOM 685 N N . GLY A 1 94 ? 7.009 0.215 -21.071 1.00 95.12 94 GLY A N 1
ATOM 686 C CA . GLY A 1 94 ? 7.703 -0.558 -22.102 1.00 95.12 94 GLY A CA 1
ATOM 687 C C . GLY A 1 94 ? 7.364 -0.089 -23.520 1.00 95.12 94 GLY A C 1
ATOM 688 O O . GLY A 1 94 ? 6.877 1.019 -23.732 1.00 95.12 94 GLY A O 1
ATOM 689 N N . GLY A 1 95 ? 7.579 -0.969 -24.502 1.00 95.31 95 GLY A N 1
ATOM 690 C CA . GLY A 1 95 ? 7.344 -0.673 -25.924 1.00 95.31 95 GLY A CA 1
ATOM 691 C C . GLY A 1 95 ? 5.902 -0.846 -26.419 1.00 95.31 95 GLY A C 1
ATOM 692 O O . GLY A 1 95 ? 5.642 -0.624 -27.597 1.00 95.31 95 GLY A O 1
ATOM 693 N N . THR A 1 96 ? 4.964 -1.273 -25.568 1.00 97.69 96 THR A N 1
ATOM 694 C CA . THR A 1 96 ? 3.574 -1.567 -25.963 1.00 97.69 96 THR A CA 1
ATOM 695 C C . THR A 1 96 ? 2.561 -0.896 -25.034 1.00 97.69 96 THR A C 1
ATOM 697 O O . THR A 1 96 ? 2.892 -0.464 -23.929 1.00 97.69 96 THR A O 1
ATOM 700 N N . MET A 1 97 ? 1.291 -0.872 -25.453 1.00 97.06 97 MET A N 1
ATOM 701 C CA . MET A 1 97 ? 0.164 -0.349 -24.662 1.00 97.06 97 MET A CA 1
ATOM 702 C C . MET A 1 97 ? -0.143 -1.154 -23.389 1.00 97.06 97 MET A C 1
ATOM 704 O O . MET A 1 97 ? -1.001 -0.754 -22.608 1.00 97.06 97 MET A O 1
ATOM 708 N N . HIS A 1 98 ? 0.546 -2.276 -23.155 1.00 97.31 98 HIS A N 1
ATOM 709 C CA . HIS A 1 98 ? 0.358 -3.113 -21.969 1.00 97.31 98 HIS A CA 1
ATOM 710 C C . HIS A 1 98 ? 0.492 -2.318 -20.663 1.00 97.31 98 HIS A C 1
ATOM 712 O O . HIS A 1 98 ? -0.302 -2.507 -19.746 1.00 97.31 98 HIS A O 1
ATOM 718 N N . PHE A 1 99 ? 1.451 -1.386 -20.615 1.00 97.75 99 PHE A N 1
ATOM 719 C CA . PHE A 1 99 ? 1.639 -0.485 -19.480 1.00 97.75 99 PHE A CA 1
ATOM 720 C C . PHE A 1 99 ? 0.373 0.332 -19.188 1.00 97.75 99 PHE A C 1
ATOM 722 O O . PHE A 1 99 ? -0.121 0.295 -18.067 1.00 97.75 99 PHE A O 1
ATOM 729 N N . GLU A 1 100 ? -0.189 1.004 -20.196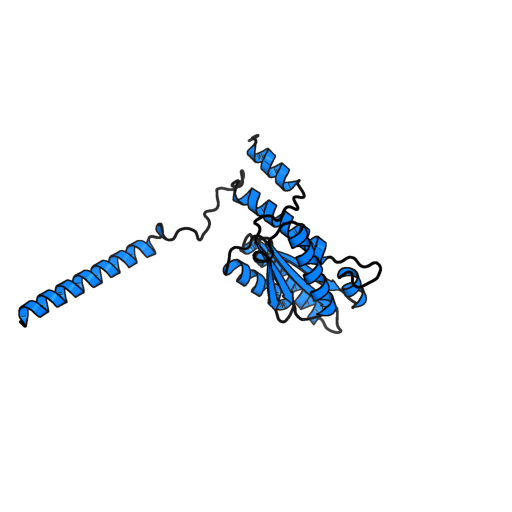 1.00 97.62 100 GLU A N 1
ATOM 730 C CA . GLU A 1 100 ? -1.337 1.900 -20.002 1.00 97.62 100 GLU A CA 1
ATOM 731 C C . GLU A 1 100 ? -2.583 1.127 -19.546 1.00 97.62 100 GLU A C 1
ATOM 733 O O . GLU A 1 100 ? -3.236 1.521 -18.580 1.00 97.62 100 GLU A O 1
ATOM 738 N N . TYR A 1 101 ? -2.863 -0.027 -20.166 1.00 98.19 101 TYR A N 1
ATOM 739 C CA . TYR A 1 101 ? -4.019 -0.849 -19.795 1.00 98.19 101 TYR A CA 1
ATOM 740 C C . TYR A 1 101 ? -3.914 -1.427 -18.380 1.00 98.19 101 TYR A C 1
ATOM 742 O O . TYR A 1 101 ? -4.919 -1.493 -17.670 1.00 98.19 101 TYR A O 1
ATOM 750 N N . ILE A 1 102 ? -2.716 -1.834 -17.940 1.00 97.88 102 ILE A N 1
ATOM 751 C CA . ILE A 1 102 ? -2.531 -2.298 -16.560 1.00 97.88 102 ILE A CA 1
ATOM 752 C C . ILE A 1 102 ? -2.644 -1.129 -15.583 1.00 97.88 102 ILE A C 1
ATOM 754 O O . ILE A 1 102 ? -3.337 -1.267 -14.576 1.00 97.88 102 ILE A O 1
ATOM 758 N N . CYS A 1 103 ? -2.003 0.010 -15.860 1.00 98.12 103 CYS A N 1
ATOM 759 C CA . CYS A 1 103 ? -2.081 1.195 -15.005 1.00 98.12 103 CYS A CA 1
ATOM 760 C C . CYS A 1 103 ? -3.537 1.612 -14.766 1.00 98.12 103 CYS A C 1
ATOM 762 O O . CYS A 1 103 ? -3.942 1.803 -13.616 1.00 98.12 103 CYS A O 1
ATOM 764 N N . GLU A 1 104 ? -4.338 1.689 -15.830 1.00 98.38 104 GLU A N 1
ATOM 765 C CA . GLU A 1 104 ? -5.757 2.033 -15.741 1.00 98.38 104 GLU A CA 1
ATOM 766 C C . GLU A 1 104 ? -6.542 0.996 -14.926 1.00 98.38 104 GLU A C 1
ATOM 768 O O . GLU A 1 104 ? -7.208 1.352 -13.950 1.00 98.38 104 GLU A O 1
ATOM 773 N N . ALA A 1 105 ? -6.417 -0.292 -15.262 1.00 98.44 105 ALA A N 1
ATOM 774 C CA . ALA A 1 105 ? -7.158 -1.357 -14.590 1.00 98.44 105 ALA A CA 1
ATOM 775 C C . ALA A 1 105 ? -6.826 -1.457 -13.091 1.00 98.44 105 ALA A C 1
ATOM 777 O O . ALA A 1 105 ? -7.728 -1.615 -12.267 1.00 98.44 105 ALA A O 1
ATOM 778 N N . VAL A 1 106 ? -5.549 -1.325 -12.722 1.00 98.56 106 VAL A N 1
ATOM 779 C CA . VAL A 1 106 ? -5.096 -1.379 -11.323 1.00 98.56 106 VAL A CA 1
ATOM 780 C C . VAL A 1 106 ? -5.578 -0.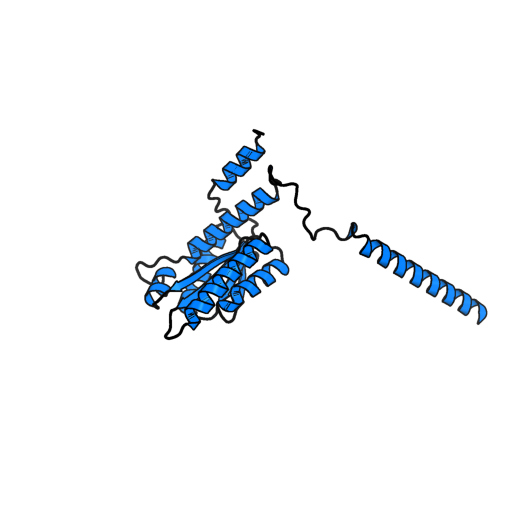163 -10.541 1.00 98.56 106 VAL A C 1
ATOM 782 O O . VAL A 1 106 ? -6.078 -0.320 -9.426 1.00 98.56 106 VAL A O 1
ATOM 785 N N . THR A 1 107 ? -5.494 1.033 -11.130 1.00 98.44 107 THR A N 1
ATOM 786 C CA . THR A 1 107 ? -5.975 2.276 -10.504 1.00 98.44 107 THR A CA 1
ATOM 787 C C . THR A 1 107 ? -7.471 2.193 -10.207 1.00 98.44 107 THR A C 1
ATOM 789 O O . THR A 1 107 ? -7.898 2.410 -9.070 1.00 98.44 107 THR A O 1
ATOM 792 N N . GLN A 1 108 ? -8.268 1.805 -11.206 1.00 98.56 108 GLN A N 1
ATOM 793 C CA . GLN A 1 108 ? -9.716 1.651 -11.058 1.00 98.56 108 GLN A CA 1
ATOM 794 C C . GLN A 1 108 ? -10.068 0.516 -10.089 1.00 98.56 108 GLN A C 1
ATOM 796 O O . GLN A 1 108 ? -10.954 0.673 -9.248 1.00 98.56 108 GLN A O 1
ATOM 801 N N . GLY A 1 109 ? -9.352 -0.607 -10.159 1.00 98.62 109 GLY A N 1
ATOM 802 C CA . GLY A 1 109 ? -9.555 -1.755 -9.282 1.00 98.62 109 GLY A CA 1
ATOM 803 C C . GLY A 1 109 ? -9.312 -1.419 -7.812 1.00 98.62 109 GLY A C 1
ATOM 804 O O . GLY A 1 109 ? -10.170 -1.696 -6.976 1.00 98.62 109 GLY A O 1
ATOM 805 N N . ILE A 1 110 ? -8.182 -0.782 -7.486 1.00 98.69 110 ILE A N 1
ATOM 806 C CA . ILE A 1 110 ? -7.859 -0.369 -6.109 1.00 98.69 110 ILE A CA 1
ATOM 807 C C . ILE A 1 110 ? -8.915 0.608 -5.582 1.00 98.69 110 ILE A C 1
ATOM 809 O O . ILE A 1 110 ? -9.451 0.406 -4.488 1.00 98.69 110 ILE A O 1
ATOM 813 N N . MET A 1 111 ? -9.276 1.618 -6.381 1.00 98.44 111 MET A N 1
ATOM 814 C CA . MET A 1 111 ? -10.331 2.568 -6.024 1.00 98.44 111 MET A CA 1
ATOM 815 C C . MET A 1 111 ? -11.664 1.854 -5.761 1.00 98.44 111 MET A C 1
ATOM 817 O O . MET A 1 111 ? -12.343 2.150 -4.776 1.00 98.44 111 MET A O 1
ATOM 821 N N . ARG A 1 112 ? -12.037 0.895 -6.613 1.00 98.44 112 ARG A N 1
ATOM 822 C CA . ARG A 1 112 ? -13.284 0.142 -6.474 1.00 98.44 112 ARG A CA 1
ATOM 823 C C . ARG A 1 112 ? -13.309 -0.676 -5.188 1.00 98.44 112 ARG A C 1
ATOM 825 O O . ARG A 1 112 ? -14.295 -0.606 -4.461 1.00 98.44 112 ARG A O 1
ATOM 832 N N . VAL A 1 113 ? -12.227 -1.390 -4.873 1.00 98.06 113 VAL A N 1
ATOM 833 C CA . VAL A 1 113 ? -12.122 -2.174 -3.631 1.00 98.06 113 VAL A CA 1
ATOM 834 C C . VAL A 1 113 ? -12.260 -1.271 -2.408 1.00 98.06 113 VAL A C 1
ATOM 836 O O . VAL A 1 113 ? -12.991 -1.622 -1.480 1.00 98.06 113 VAL A O 1
ATOM 839 N N . GLN A 1 114 ? -11.625 -0.095 -2.412 1.00 96.19 114 GLN A N 1
ATOM 840 C CA . GLN A 1 114 ? -11.759 0.875 -1.323 1.00 96.19 114 GLN A CA 1
ATOM 841 C C . GLN A 1 114 ? -13.218 1.297 -1.101 1.00 96.19 114 GLN A C 1
ATOM 843 O O . GLN A 1 114 ? -13.700 1.296 0.033 1.00 96.19 114 GLN A O 1
ATOM 848 N N . LEU A 1 115 ? -13.928 1.653 -2.175 1.00 96.31 115 LEU A N 1
ATOM 849 C CA . LEU A 1 115 ? -15.312 2.125 -2.092 1.00 96.31 115 LEU A CA 1
ATOM 850 C C . LEU A 1 115 ? -16.294 1.005 -1.720 1.00 96.31 115 LEU A C 1
ATOM 852 O O . LEU A 1 115 ? -17.183 1.231 -0.903 1.00 96.31 115 LEU A O 1
ATOM 856 N N . ASP A 1 116 ? -16.115 -0.195 -2.275 1.00 95.25 116 ASP A N 1
ATOM 857 C CA . ASP A 1 116 ? -17.018 -1.330 -2.050 1.00 95.25 116 ASP A CA 1
ATOM 858 C C . ASP A 1 116 ? -16.874 -1.926 -0.645 1.00 95.25 116 ASP A C 1
ATOM 860 O O . ASP A 1 116 ? -17.860 -2.333 -0.032 1.00 95.25 116 ASP A O 1
ATOM 864 N N . THR A 1 117 ? -15.648 -1.991 -0.121 1.00 94.19 117 THR A N 1
ATOM 865 C CA . THR A 1 117 ? -15.387 -2.568 1.210 1.00 94.19 117 THR A CA 1
ATOM 866 C C . THR A 1 117 ? -15.533 -1.552 2.341 1.00 94.19 117 THR A C 1
ATOM 868 O O . THR A 1 117 ? -15.668 -1.930 3.509 1.00 94.19 117 THR A O 1
ATOM 871 N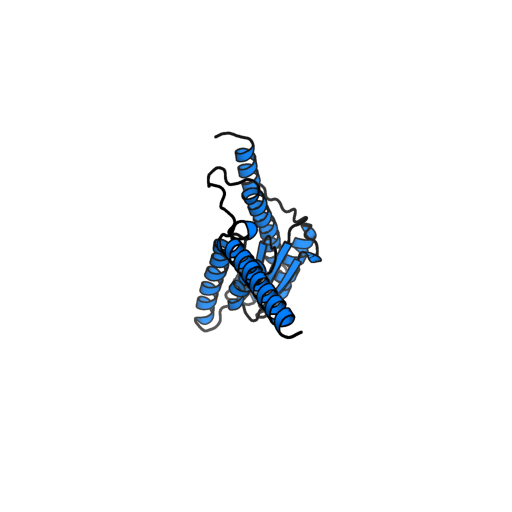 N . GLY A 1 118 ? -15.452 -0.257 2.020 1.00 93.00 118 GLY A N 1
ATOM 872 C CA . GLY A 1 118 ? -15.376 0.820 3.001 1.00 93.00 118 GLY A CA 1
ATOM 873 C C . GLY A 1 118 ? -14.111 0.776 3.865 1.00 93.00 118 GLY A C 1
ATOM 874 O O . GLY A 1 118 ? -14.079 1.434 4.905 1.00 93.00 118 GLY A O 1
ATOM 875 N N . VAL A 1 119 ? -13.097 -0.015 3.496 1.00 96.38 119 VAL A N 1
ATOM 876 C CA . VAL A 1 119 ? -11.756 -0.025 4.101 1.00 96.38 119 VAL A CA 1
ATOM 877 C C . VAL A 1 119 ? -10.829 0.806 3.206 1.00 96.38 119 VAL A C 1
ATOM 879 O O . VAL A 1 119 ? -10.841 0.595 1.996 1.00 96.38 119 VAL A O 1
ATOM 882 N N . PRO A 1 120 ? -10.023 1.739 3.747 1.00 97.75 120 PRO A N 1
ATOM 883 C CA . PRO A 1 120 ? -9.025 2.466 2.974 1.00 97.75 120 PRO A CA 1
ATOM 884 C C . PRO A 1 120 ? -8.066 1.503 2.276 1.00 97.75 120 PRO A C 1
ATOM 886 O O . PRO A 1 120 ? -7.441 0.668 2.934 1.00 97.75 120 PRO A O 1
ATOM 889 N N . VAL A 1 121 ? -7.946 1.632 0.955 1.00 98.56 121 VAL A N 1
ATOM 890 C CA . VAL A 1 121 ? -6.986 0.879 0.145 1.00 98.56 121 VAL A CA 1
ATOM 891 C C . VAL A 1 121 ? -6.149 1.881 -0.620 1.00 98.56 121 VAL A C 1
ATOM 893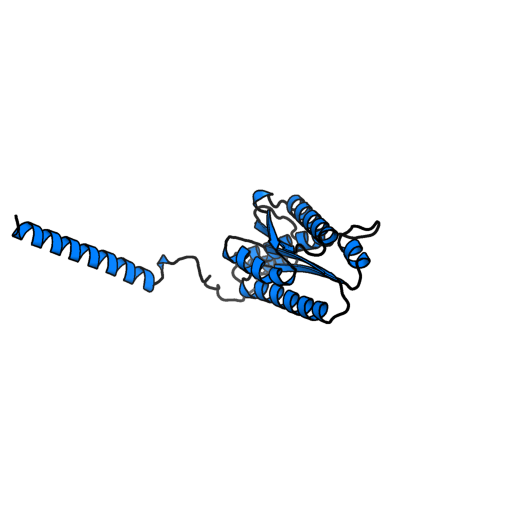 O O . VAL A 1 121 ? -6.623 2.570 -1.520 1.00 98.56 121 VAL A O 1
ATOM 896 N N . LEU A 1 122 ? -4.891 1.976 -0.224 1.00 98.25 122 LEU A N 1
ATOM 897 C CA . LEU A 1 122 ? -3.980 2.991 -0.710 1.00 98.25 122 LEU A CA 1
ATOM 898 C C . LEU A 1 122 ? -3.332 2.562 -2.014 1.00 98.25 122 LEU A C 1
ATOM 900 O O . LEU A 1 122 ? -2.895 1.420 -2.175 1.00 98.25 122 LEU A O 1
ATOM 904 N N . PHE A 1 123 ? -3.244 3.530 -2.919 1.00 98.25 123 PHE A N 1
ATOM 905 C CA . PHE A 1 123 ? -2.618 3.393 -4.220 1.00 98.25 123 PHE A CA 1
ATOM 906 C C . PHE A 1 123 ? -1.106 3.645 -4.116 1.00 98.25 123 PHE A C 1
ATOM 908 O O . PHE A 1 123 ? -0.618 4.730 -4.415 1.00 98.25 123 PHE A O 1
ATOM 915 N N . GLY A 1 124 ? -0.362 2.635 -3.668 1.00 98.19 124 GLY A N 1
ATOM 916 C CA . GLY A 1 124 ? 1.104 2.628 -3.632 1.00 98.19 124 GLY A CA 1
ATOM 917 C C . GLY A 1 124 ? 1.728 2.046 -4.904 1.00 98.19 124 GLY A C 1
ATOM 918 O O . GLY A 1 124 ? 2.695 1.288 -4.838 1.00 98.19 124 GLY A O 1
ATOM 919 N N . VAL A 1 125 ? 1.153 2.331 -6.074 1.00 98.50 125 VAL A N 1
ATOM 920 C CA . VAL A 1 125 ? 1.645 1.810 -7.356 1.00 98.50 125 VAL A CA 1
ATOM 921 C C . VAL A 1 125 ? 2.374 2.918 -8.104 1.00 98.50 125 VAL A C 1
ATOM 923 O O . VAL A 1 125 ? 1.764 3.894 -8.533 1.00 98.50 125 VAL A O 1
ATOM 926 N N . LEU A 1 126 ? 3.686 2.767 -8.280 1.00 98.44 126 LEU A N 1
ATOM 927 C CA . LEU A 1 126 ? 4.469 3.677 -9.111 1.00 98.44 126 LEU A CA 1
ATOM 928 C C . LEU A 1 126 ? 4.162 3.413 -10.586 1.00 98.44 126 LEU A C 1
ATOM 930 O O . LEU A 1 126 ? 4.356 2.299 -11.061 1.00 98.44 126 LEU A O 1
ATOM 934 N N . THR A 1 127 ? 3.718 4.433 -11.313 1.00 97.94 127 THR A N 1
ATOM 935 C CA . THR A 1 127 ? 3.507 4.390 -12.766 1.00 97.94 127 THR A CA 1
ATOM 936 C C . THR A 1 127 ? 4.503 5.334 -13.429 1.00 97.94 127 THR A C 1
ATOM 938 O O . THR A 1 127 ? 4.264 6.539 -13.523 1.00 97.94 127 THR A O 1
ATOM 941 N N . VAL A 1 128 ? 5.657 4.805 -13.826 1.00 98.19 128 VAL A N 1
ATOM 942 C CA . VAL A 1 128 ? 6.810 5.602 -14.270 1.00 98.19 128 VAL A CA 1
ATOM 943 C C . VAL A 1 128 ? 7.224 5.252 -15.693 1.00 98.19 128 VAL A C 1
ATOM 945 O O . VAL A 1 128 ? 6.857 4.207 -16.231 1.00 98.19 128 VAL A O 1
ATOM 948 N N . VAL A 1 129 ? 8.004 6.133 -16.317 1.00 97.50 129 VAL A N 1
ATOM 949 C CA . VAL A 1 129 ? 8.499 5.920 -17.684 1.00 97.50 129 VAL A CA 1
ATOM 950 C C . VAL A 1 129 ? 9.936 5.403 -17.736 1.00 97.50 129 VAL A C 1
ATOM 952 O O . VAL A 1 129 ? 10.331 4.879 -18.770 1.00 97.50 129 VAL A O 1
ATOM 955 N N . THR A 1 130 ? 10.705 5.503 -16.644 1.00 97.50 130 THR A N 1
ATOM 956 C CA . THR A 1 130 ? 12.077 4.969 -16.556 1.00 97.50 130 THR A CA 1
ATOM 957 C C . THR A 1 130 ? 12.350 4.263 -15.226 1.00 97.50 130 THR A C 1
ATOM 959 O O . THR A 1 130 ? 11.689 4.525 -14.217 1.00 97.50 130 THR A O 1
ATOM 962 N N . GLU A 1 131 ? 13.356 3.386 -15.206 1.00 96.81 131 GLU A N 1
ATOM 963 C CA . GLU A 1 131 ? 13.823 2.717 -13.983 1.00 96.81 131 GLU A CA 1
ATOM 964 C C . GLU A 1 131 ? 14.419 3.704 -12.970 1.00 96.81 131 GLU A C 1
ATOM 966 O O . GLU A 1 131 ? 14.187 3.575 -11.768 1.00 96.81 131 GLU A O 1
ATOM 971 N N . GLU A 1 132 ? 15.127 4.736 -13.432 1.00 97.19 132 GLU A N 1
ATOM 972 C CA . GLU A 1 132 ? 15.689 5.781 -12.571 1.00 97.19 132 GLU A CA 1
ATOM 973 C C . GLU A 1 132 ? 14.602 6.519 -11.785 1.00 97.19 132 GLU A C 1
ATOM 975 O O . GLU A 1 132 ? 14.782 6.783 -10.596 1.00 97.19 132 GLU A O 1
ATOM 980 N N . GLN A 1 133 ? 13.455 6.804 -12.414 1.00 97.69 133 GLN A N 1
ATOM 981 C CA . GLN A 1 133 ? 12.308 7.389 -11.718 1.00 97.69 133 GLN A CA 1
ATOM 982 C C . GLN A 1 133 ? 11.789 6.441 -10.635 1.00 97.69 133 GLN A C 1
ATOM 984 O O . GLN A 1 133 ? 11.538 6.877 -9.512 1.00 97.69 133 GLN A O 1
ATOM 989 N N . ALA A 1 134 ? 11.676 5.142 -10.936 1.00 98.06 134 ALA A N 1
ATOM 990 C CA . ALA A 1 134 ? 11.261 4.140 -9.956 1.00 98.06 134 ALA A CA 1
ATOM 991 C C . ALA A 1 134 ? 12.197 4.137 -8.734 1.00 98.06 134 ALA A C 1
ATOM 993 O O . ALA A 1 134 ? 11.743 4.215 -7.591 1.00 98.06 134 ALA A O 1
ATOM 994 N N . LYS A 1 135 ? 13.512 4.124 -8.980 1.00 98.00 135 LYS A N 1
ATOM 995 C CA . LYS A 1 135 ? 14.548 4.143 -7.938 1.00 98.00 135 LYS A CA 1
ATOM 996 C C . LYS A 1 135 ? 14.524 5.432 -7.120 1.00 98.00 135 LYS A C 1
ATOM 998 O O . LYS A 1 135 ? 14.626 5.371 -5.896 1.00 98.00 135 LYS A O 1
ATOM 1003 N N . GLU A 1 136 ? 14.330 6.588 -7.754 1.00 97.75 136 GLU A N 1
ATOM 1004 C CA . GLU A 1 136 ? 14.174 7.867 -7.052 1.00 97.75 136 GLU A CA 1
ATOM 1005 C C . GLU A 1 136 ? 12.972 7.837 -6.094 1.00 97.75 136 GLU A C 1
ATOM 1007 O O . GLU A 1 136 ? 13.093 8.272 -4.947 1.00 97.75 136 GLU A O 1
ATOM 1012 N N . ARG A 1 137 ? 11.833 7.275 -6.524 1.00 97.56 137 ARG A N 1
ATOM 1013 C CA . ARG A 1 137 ? 10.597 7.220 -5.714 1.00 97.56 137 ARG A CA 1
ATOM 1014 C C . ARG A 1 137 ? 10.572 6.099 -4.678 1.00 97.56 137 ARG A C 1
ATOM 1016 O O . ARG A 1 137 ? 9.759 6.137 -3.756 1.00 97.56 137 ARG A O 1
ATOM 1023 N N . ALA A 1 138 ? 11.498 5.152 -4.778 1.00 97.50 138 ALA A N 1
ATOM 1024 C CA . ALA A 1 138 ? 11.771 4.154 -3.750 1.00 97.50 138 ALA A CA 1
ATOM 1025 C C . ALA A 1 138 ? 12.905 4.554 -2.788 1.00 97.50 138 ALA A C 1
ATOM 1027 O O . ALA A 1 138 ? 13.223 3.794 -1.876 1.00 97.50 138 ALA A O 1
ATOM 1028 N N . GLY A 1 139 ? 13.508 5.738 -2.952 1.00 97.00 139 GLY A N 1
ATOM 1029 C CA . GLY A 1 139 ? 14.625 6.183 -2.109 1.00 97.00 139 GLY A CA 1
ATOM 1030 C C . GLY A 1 139 ? 15.923 5.399 -2.330 1.00 97.00 139 GLY A C 1
ATOM 1031 O O . GLY A 1 139 ? 16.760 5.337 -1.436 1.00 97.00 139 GLY A O 1
ATOM 1032 N N . LEU A 1 140 ? 16.090 4.791 -3.507 1.00 96.69 140 LEU A N 1
ATOM 1033 C CA . LEU A 1 140 ? 17.276 4.012 -3.885 1.00 96.69 140 LEU A CA 1
ATOM 1034 C C . LEU A 1 140 ? 18.387 4.873 -4.508 1.00 96.69 140 LEU A C 1
ATOM 1036 O O . LEU A 1 140 ? 19.475 4.381 -4.793 1.00 96.69 140 LEU A O 1
ATOM 1040 N N . THR A 1 141 ? 18.133 6.165 -4.724 1.00 95.88 141 THR A N 1
ATOM 1041 C CA . THR A 1 141 ? 19.128 7.134 -5.199 1.00 95.88 141 THR A CA 1
ATOM 1042 C C . THR A 1 141 ? 19.522 8.094 -4.078 1.00 95.88 141 THR A C 1
ATOM 1044 O O . THR A 1 141 ? 18.788 8.272 -3.109 1.00 95.88 141 THR A O 1
ATOM 1047 N N . LYS A 1 142 ? 20.674 8.766 -4.214 1.00 90.75 142 LYS A N 1
ATOM 1048 C CA . LYS A 1 142 ? 21.226 9.669 -3.183 1.00 90.75 142 LYS A CA 1
ATOM 1049 C C . LYS A 1 142 ? 20.247 10.755 -2.706 1.00 90.75 142 LYS A C 1
ATOM 1051 O O . LYS A 1 142 ? 20.263 11.103 -1.532 1.00 90.75 142 LYS A O 1
ATOM 1056 N N . ASN A 1 143 ? 19.424 11.279 -3.613 1.00 91.88 143 ASN A N 1
ATOM 1057 C CA . ASN A 1 143 ? 18.426 12.316 -3.328 1.00 91.88 143 ASN A CA 1
ATOM 1058 C C . ASN A 1 143 ? 16.987 11.775 -3.419 1.00 91.88 143 ASN A C 1
ATOM 1060 O O . ASN A 1 143 ? 16.041 12.556 -3.479 1.00 91.88 143 ASN A O 1
ATOM 1064 N N . GLY A 1 144 ? 16.825 10.452 -3.500 1.00 90.00 144 GLY A N 1
ATOM 1065 C CA . GLY A 1 144 ? 15.527 9.813 -3.642 1.00 90.00 144 GLY A CA 1
ATOM 1066 C C . GLY A 1 144 ? 14.712 9.892 -2.355 1.00 90.00 144 GLY A C 1
ATOM 1067 O O . GLY A 1 144 ? 15.253 9.927 -1.251 1.00 90.00 144 GLY A O 1
ATOM 1068 N N . HIS A 1 145 ? 13.393 9.871 -2.504 1.00 94.06 145 HIS A N 1
ATOM 1069 C CA . HIS A 1 145 ? 12.451 9.834 -1.392 1.00 94.06 145 HIS A CA 1
ATOM 1070 C C . HIS A 1 145 ? 11.619 8.556 -1.482 1.00 94.06 145 HIS A C 1
ATOM 1072 O O . HIS A 1 145 ? 10.972 8.320 -2.502 1.00 94.06 145 HIS A O 1
ATOM 1078 N N . ASN A 1 146 ? 11.631 7.737 -0.429 1.00 97.56 146 ASN A N 1
ATOM 1079 C CA . ASN A 1 146 ? 10.874 6.488 -0.386 1.00 97.56 146 ASN A CA 1
ATOM 1080 C C . ASN A 1 146 ? 9.400 6.759 -0.050 1.00 97.56 146 ASN A C 1
ATOM 1082 O O . ASN A 1 146 ? 9.047 6.966 1.111 1.00 97.56 146 ASN A O 1
ATOM 1086 N N . HIS A 1 147 ? 8.538 6.689 -1.066 1.00 97.62 147 HIS A N 1
ATOM 1087 C CA . HIS A 1 147 ? 7.105 6.970 -0.926 1.00 97.62 147 HIS A CA 1
ATOM 1088 C C . HIS A 1 147 ? 6.366 5.912 -0.091 1.00 97.62 147 HIS A C 1
ATOM 1090 O O . HIS A 1 147 ? 5.282 6.182 0.419 1.00 97.62 147 HIS A O 1
ATOM 1096 N N . GLY A 1 148 ? 6.965 4.735 0.136 1.00 97.69 148 GLY A N 1
ATOM 1097 C CA . GLY A 1 148 ? 6.426 3.728 1.051 1.00 97.69 148 GLY A CA 1
ATOM 1098 C C . GLY A 1 148 ? 6.183 4.278 2.460 1.00 97.69 148 GLY A C 1
ATOM 1099 O O . GLY A 1 148 ? 5.205 3.898 3.105 1.00 97.69 148 GLY A O 1
ATOM 1100 N N . ILE A 1 149 ? 7.017 5.226 2.904 1.00 97.50 149 ILE A N 1
ATOM 1101 C CA . ILE A 1 149 ? 6.877 5.926 4.189 1.00 97.50 149 ILE A CA 1
ATOM 1102 C C . ILE A 1 149 ? 5.588 6.763 4.203 1.00 97.50 149 ILE A C 1
ATOM 1104 O O . ILE A 1 149 ? 4.770 6.639 5.113 1.00 97.50 149 ILE A O 1
ATOM 1108 N N . GLU A 1 150 ? 5.361 7.576 3.171 1.00 95.62 150 GLU A N 1
ATOM 1109 C CA . GLU A 1 150 ? 4.164 8.421 3.059 1.00 95.62 150 GLU A CA 1
ATOM 1110 C C . GLU A 1 150 ? 2.887 7.580 2.948 1.00 95.62 150 GLU A C 1
ATOM 1112 O O . GLU A 1 150 ? 1.851 7.914 3.534 1.00 95.62 150 GLU A O 1
ATOM 1117 N N . TRP A 1 151 ? 2.957 6.445 2.247 1.00 98.19 151 TRP A N 1
ATOM 1118 C CA . TRP A 1 151 ? 1.833 5.518 2.137 1.00 98.19 151 TRP A CA 1
ATOM 1119 C C . TRP A 1 151 ? 1.485 4.889 3.487 1.00 98.19 151 TRP A C 1
ATOM 1121 O O . TRP A 1 151 ? 0.307 4.801 3.822 1.00 98.19 151 TRP A O 1
ATOM 1131 N N . ALA A 1 152 ? 2.474 4.516 4.304 1.00 97.81 152 ALA A N 1
ATOM 1132 C CA . ALA A 1 152 ? 2.232 4.032 5.664 1.00 97.81 152 ALA A CA 1
ATOM 1133 C C . ALA A 1 152 ? 1.568 5.093 6.555 1.00 97.81 152 ALA A C 1
ATOM 1135 O O . ALA A 1 152 ? 0.585 4.797 7.236 1.00 97.81 152 ALA A O 1
ATOM 1136 N N . GLN A 1 153 ? 2.057 6.335 6.515 1.00 95.38 153 GLN A N 1
ATOM 1137 C CA . GLN A 1 153 ? 1.469 7.448 7.272 1.00 95.38 153 GLN A CA 1
ATOM 1138 C C . GLN A 1 153 ? 0.016 7.689 6.860 1.00 95.38 153 GLN A C 1
ATOM 1140 O O . GLN A 1 153 ? -0.870 7.781 7.712 1.00 95.38 153 GLN A O 1
ATOM 1145 N N . THR A 1 154 ? -0.234 7.697 5.550 1.00 96.00 154 THR A N 1
ATOM 1146 C CA . THR A 1 154 ? -1.581 7.822 4.987 1.00 96.00 154 THR A CA 1
ATOM 1147 C C . THR A 1 154 ? -2.463 6.647 5.420 1.00 96.00 154 THR A C 1
ATOM 1149 O O . THR A 1 154 ? -3.645 6.837 5.695 1.00 96.00 154 THR A O 1
ATOM 1152 N N . ALA A 1 155 ? -1.916 5.430 5.537 1.00 97.06 155 ALA A N 1
ATOM 1153 C CA . ALA A 1 155 ? -2.687 4.246 5.925 1.00 97.06 155 ALA A CA 1
ATOM 1154 C C . ALA A 1 155 ? -3.224 4.390 7.345 1.00 97.06 155 ALA A C 1
ATOM 1156 O O . ALA A 1 155 ? -4.406 4.145 7.594 1.00 97.06 155 ALA A O 1
ATOM 1157 N N . VAL A 1 156 ? -2.362 4.840 8.257 1.00 96.19 156 VAL A N 1
ATOM 1158 C CA . VAL A 1 156 ? -2.720 5.104 9.651 1.00 96.19 156 VAL A CA 1
ATOM 1159 C C . VAL A 1 156 ? -3.744 6.234 9.735 1.00 96.19 156 VAL A C 1
ATOM 1161 O O . VAL A 1 156 ? -4.779 6.070 10.382 1.00 96.19 156 VAL A O 1
ATOM 1164 N N . GLU A 1 157 ? -3.511 7.346 9.038 1.00 94.25 157 GLU A N 1
ATOM 1165 C CA . GLU A 1 157 ? -4.426 8.491 9.032 1.00 94.25 157 GLU A CA 1
ATOM 1166 C C . GLU A 1 157 ? -5.825 8.095 8.537 1.00 94.25 157 GLU A C 1
ATOM 1168 O O . GLU A 1 157 ? -6.832 8.354 9.206 1.00 94.25 157 GLU A O 1
ATOM 1173 N N . MET A 1 158 ? -5.898 7.385 7.410 1.00 93.62 158 MET A N 1
ATOM 1174 C CA . MET A 1 158 ? -7.165 6.957 6.821 1.00 93.62 158 MET A CA 1
ATOM 1175 C C . MET A 1 158 ? -7.870 5.891 7.664 1.00 93.62 158 MET A C 1
ATOM 1177 O O . MET A 1 158 ? -9.098 5.928 7.801 1.00 93.62 158 MET A O 1
ATOM 1181 N N . ALA A 1 159 ? -7.124 4.974 8.286 1.00 93.62 159 ALA A N 1
ATOM 1182 C CA . ALA A 1 159 ? -7.678 4.013 9.235 1.00 93.62 159 ALA A CA 1
ATOM 1183 C C . ALA A 1 159 ? -8.294 4.715 10.455 1.00 93.62 159 ALA A C 1
ATOM 1185 O O . ALA A 1 159 ? -9.401 4.366 10.874 1.00 93.62 159 ALA A O 1
ATOM 1186 N N . ARG A 1 160 ? -7.634 5.749 10.994 1.00 90.75 160 ARG A N 1
ATOM 1187 C CA . ARG A 1 160 ? -8.173 6.556 12.102 1.00 90.75 160 ARG A CA 1
ATOM 1188 C C . ARG A 1 160 ? -9.392 7.360 11.693 1.00 90.75 160 ARG A C 1
ATOM 1190 O O . ARG A 1 160 ? -10.367 7.405 12.447 1.00 90.75 160 ARG A O 1
ATOM 1197 N N . LEU A 1 161 ? -9.376 7.945 10.499 1.00 87.56 161 LEU A N 1
ATOM 1198 C CA . LEU A 1 161 ? -10.542 8.629 9.957 1.00 87.56 161 LEU A CA 1
ATOM 1199 C C . LEU A 1 161 ? -11.738 7.671 9.866 1.00 87.56 161 LEU A C 1
ATOM 1201 O O . LEU A 1 161 ? -12.828 7.988 10.354 1.00 87.56 161 LEU A O 1
ATOM 1205 N N . ARG A 1 162 ? -11.529 6.471 9.314 1.00 88.31 162 ARG A N 1
ATOM 1206 C CA . ARG A 1 162 ? -12.547 5.416 9.263 1.00 88.31 162 ARG A CA 1
ATOM 1207 C C . ARG A 1 162 ? -13.016 4.999 10.652 1.00 88.31 162 ARG A C 1
ATOM 1209 O O . ARG A 1 162 ? -14.218 4.862 10.864 1.00 88.31 162 ARG A O 1
ATOM 1216 N N . GLU A 1 163 ? -12.110 4.797 11.602 1.00 85.69 163 GLU A N 1
ATOM 1217 C CA . GLU A 1 163 ? -12.452 4.399 12.969 1.00 85.69 163 GLU A CA 1
ATOM 1218 C C . GLU A 1 163 ? -13.380 5.426 13.635 1.00 85.69 163 GLU A C 1
ATOM 1220 O O . GLU A 1 163 ? -14.421 5.061 14.191 1.00 85.69 163 GLU A O 1
ATOM 1225 N N . ILE A 1 164 ? -13.031 6.711 13.543 1.00 81.19 164 ILE A N 1
ATOM 1226 C CA . ILE A 1 164 ? -13.787 7.802 14.168 1.00 81.19 164 ILE A CA 1
ATOM 1227 C C . ILE A 1 164 ? -15.162 7.956 13.511 1.00 81.19 164 ILE A C 1
ATOM 1229 O O . ILE A 1 164 ? -16.166 8.083 14.214 1.00 81.19 164 ILE A O 1
ATOM 1233 N N . THR A 1 165 ? -15.221 7.888 12.180 1.00 76.62 165 THR A N 1
ATOM 1234 C CA . THR A 1 165 ? -16.476 7.994 11.413 1.00 76.62 165 THR A CA 1
ATOM 1235 C C . THR A 1 165 ? -17.356 6.743 11.505 1.00 76.62 165 THR A C 1
ATOM 1237 O O . THR A 1 165 ? -18.567 6.837 11.326 1.00 76.62 165 THR A O 1
ATOM 1240 N N . SER A 1 166 ? -16.782 5.582 11.834 1.00 75.19 166 SER A N 1
ATOM 1241 C CA . SER A 1 166 ? -17.533 4.336 12.050 1.00 75.19 166 SER A CA 1
ATOM 1242 C C . SER A 1 166 ? -18.096 4.214 13.469 1.00 75.19 166 SER A C 1
ATOM 1244 O O . SER A 1 166 ? -19.167 3.636 13.648 1.00 75.19 166 SER A O 1
ATOM 1246 N N . LYS A 1 167 ? -17.377 4.710 14.490 1.00 63.75 167 LYS A N 1
ATOM 1247 C CA . LYS A 1 167 ? -17.828 4.699 15.898 1.00 63.75 167 LYS A CA 1
ATOM 1248 C C . LYS A 1 167 ? -18.800 5.839 16.194 1.00 63.75 167 LYS A C 1
ATOM 1250 O O . LYS A 1 167 ? -19.784 5.645 16.903 1.00 63.75 167 LYS A O 1
ATOM 1255 N N . GLY A 1 168 ? -18.532 7.023 15.653 1.00 52.28 168 GLY A N 1
ATOM 1256 C CA . GLY A 1 168 ? -19.478 8.126 15.643 1.00 52.28 168 GLY A CA 1
ATOM 1257 C C . GLY A 1 168 ? -20.314 8.009 14.387 1.00 52.28 168 GLY A C 1
ATOM 1258 O O . GLY A 1 168 ? -19.902 8.540 13.362 1.00 52.28 168 GLY A O 1
ATOM 1259 N N . GLY A 1 169 ? -21.450 7.303 14.454 1.00 47.47 169 GLY A N 1
ATOM 1260 C CA . GLY A 1 169 ? -22.400 7.242 13.342 1.00 47.47 169 GLY A CA 1
ATOM 1261 C C . GLY A 1 169 ? -22.524 8.615 12.683 1.00 47.47 169 GLY A C 1
ATOM 1262 O O . GLY A 1 169 ? -22.633 9.630 13.376 1.00 47.47 169 GLY A O 1
ATOM 1263 N N . CYS A 1 170 ? -22.397 8.653 11.357 1.00 43.94 170 CYS A N 1
ATOM 1264 C CA . CYS A 1 170 ? -22.398 9.899 10.608 1.00 43.94 170 CYS A CA 1
ATOM 1265 C C . CYS A 1 170 ? -23.596 10.756 11.053 1.00 43.94 170 CYS A C 1
ATOM 1267 O O . CYS A 1 170 ? -24.732 10.305 10.914 1.00 43.94 170 CYS A O 1
ATOM 1269 N N . PRO A 1 171 ? -23.406 11.998 11.537 1.00 49.75 171 PRO A N 1
ATOM 1270 C CA . PRO A 1 171 ? -24.539 12.852 11.887 1.00 49.75 171 PRO A CA 1
ATOM 1271 C C . PRO A 1 171 ? -25.432 13.180 10.674 1.00 49.75 171 PRO A C 1
ATOM 1273 O O . PRO A 1 171 ? -26.498 13.756 10.858 1.00 49.75 171 PRO A O 1
ATOM 1276 N N . MET A 1 172 ? -25.006 12.830 9.449 1.00 49.91 172 MET A N 1
ATOM 1277 C CA . MET A 1 172 ? -25.736 13.037 8.192 1.00 49.91 172 MET A CA 1
ATOM 1278 C C . MET A 1 172 ? -26.191 11.749 7.481 1.00 49.91 172 MET A C 1
ATOM 1280 O O . MET A 1 172 ? -26.795 11.843 6.416 1.00 49.91 172 MET A O 1
ATOM 1284 N N . ARG A 1 173 ? -25.924 10.550 8.013 1.00 43.16 173 ARG A N 1
ATOM 1285 C CA . ARG A 1 173 ? -26.380 9.291 7.398 1.00 43.16 173 ARG A CA 1
ATOM 1286 C C . ARG A 1 173 ? -27.024 8.441 8.478 1.00 43.16 173 ARG A C 1
ATOM 1288 O O . ARG A 1 173 ? -26.423 8.230 9.528 1.00 43.16 173 ARG A O 1
ATOM 1295 N N . ALA A 1 174 ? -28.242 7.963 8.219 1.00 44.00 174 ALA A N 1
ATOM 1296 C CA . ALA A 1 174 ? -28.862 6.957 9.071 1.00 44.00 174 ALA A CA 1
ATOM 1297 C C . ALA A 1 174 ? -27.849 5.820 9.299 1.00 44.00 174 ALA A C 1
ATOM 1299 O O . ALA A 1 174 ? -27.149 5.462 8.346 1.00 44.00 174 ALA A O 1
ATOM 1300 N N . PRO A 1 175 ? -27.715 5.300 10.532 1.00 47.59 175 PRO A N 1
ATOM 1301 C CA . PRO A 1 175 ? -26.741 4.264 10.838 1.00 47.59 175 PRO A CA 1
ATOM 1302 C C . PRO A 1 175 ? -26.894 3.124 9.835 1.00 47.59 175 PRO A C 1
ATOM 1304 O O . PRO A 1 175 ? -27.949 2.497 9.732 1.00 47.59 175 PRO A O 1
ATOM 1307 N N . GLU A 1 176 ? -25.844 2.905 9.051 1.00 49.09 176 GLU A N 1
ATOM 1308 C CA . GLU A 1 176 ? -25.814 1.825 8.084 1.00 49.09 176 GLU A CA 1
ATOM 1309 C C . GLU A 1 176 ? -25.800 0.519 8.874 1.00 49.09 176 GLU A C 1
ATOM 1311 O O . GLU A 1 176 ? -24.890 0.256 9.668 1.00 49.09 176 GLU A O 1
ATOM 1316 N N . LYS A 1 177 ? -26.858 -0.282 8.718 1.00 46.16 177 LYS A N 1
ATOM 1317 C CA . LYS A 1 177 ? -26.887 -1.634 9.266 1.00 46.16 177 LYS A CA 1
ATOM 1318 C C . LYS A 1 177 ? -25.751 -2.399 8.595 1.00 46.16 177 LYS A C 1
ATOM 1320 O O . LYS A 1 177 ? -25.836 -2.713 7.412 1.00 46.16 177 LYS A O 1
ATOM 1325 N N . LYS A 1 178 ? -24.676 -2.664 9.342 1.00 47.44 178 LYS A N 1
ATOM 1326 C CA . LYS A 1 178 ? -23.573 -3.508 8.874 1.00 47.44 178 LYS A CA 1
ATOM 1327 C C . LYS A 1 178 ? -24.164 -4.846 8.401 1.00 47.44 178 LYS A C 1
ATOM 1329 O O . LYS A 1 178 ? -24.890 -5.462 9.181 1.00 47.44 178 LYS A O 1
ATOM 1334 N N . PRO A 1 179 ? -23.876 -5.304 7.172 1.00 48.94 179 PRO A N 1
ATOM 1335 C CA . PRO A 1 179 ? -24.556 -6.462 6.590 1.00 48.94 179 PRO A CA 1
ATOM 1336 C C . PRO A 1 179 ? -24.221 -7.791 7.282 1.00 48.94 179 PRO A C 1
ATOM 1338 O O . PRO A 1 179 ? -24.941 -8.764 7.100 1.00 48.94 179 PRO A O 1
ATOM 1341 N N . TYR A 1 180 ? -23.171 -7.842 8.105 1.00 49.22 180 TYR A N 1
ATOM 1342 C CA . TYR A 1 180 ? -22.722 -9.072 8.751 1.00 49.22 180 TYR A CA 1
ATOM 1343 C C . TYR A 1 180 ? -22.182 -8.795 10.150 1.00 49.22 180 TYR A C 1
ATOM 1345 O O . TYR A 1 180 ? -20.985 -8.598 10.327 1.00 49.22 180 TYR A O 1
ATOM 1353 N N . HIS A 1 181 ? -23.050 -8.779 11.158 1.00 51.50 181 HIS A N 1
ATOM 1354 C CA . HIS A 1 181 ? -22.586 -8.978 12.536 1.00 51.50 181 HIS A CA 1
ATOM 1355 C C . HIS A 1 181 ? -23.492 -9.849 13.394 1.00 51.50 181 HIS A C 1
ATOM 1357 O O . HIS A 1 181 ? -23.082 -10.212 14.490 1.00 51.50 181 HIS A O 1
ATOM 1363 N N . ASP A 1 182 ? -24.668 -10.240 12.908 1.00 51.66 182 ASP A N 1
ATOM 1364 C CA . ASP A 1 182 ? -25.552 -11.064 1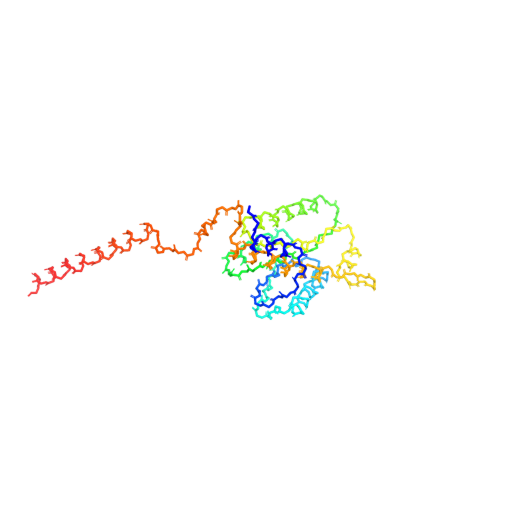3.711 1.00 51.66 182 ASP A CA 1
ATOM 1365 C C . ASP A 1 182 ? -26.510 -11.884 12.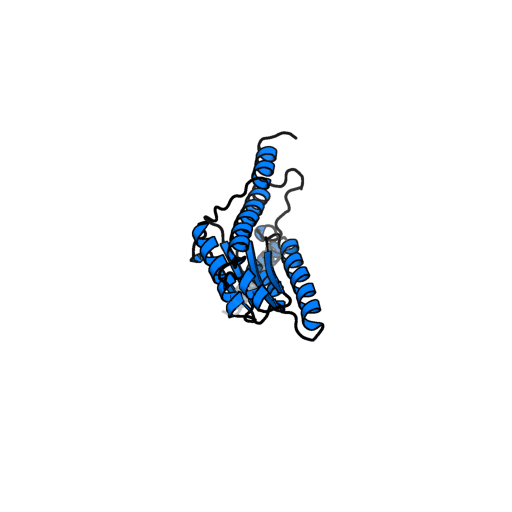839 1.00 51.66 182 ASP A C 1
ATOM 1367 O O . ASP A 1 182 ? -27.481 -11.364 12.290 1.00 51.66 182 ASP A O 1
ATOM 1371 N N . LEU A 1 183 ? -26.223 -13.180 12.688 1.00 54.28 183 LEU A N 1
ATOM 1372 C CA . LEU A 1 183 ? -27.151 -14.131 12.068 1.00 54.28 183 LEU A CA 1
ATOM 1373 C C . LEU A 1 183 ? -28.288 -14.533 13.023 1.00 54.28 183 LEU A C 1
ATOM 1375 O O . LEU A 1 183 ? -29.224 -15.202 12.584 1.00 54.28 183 LEU A O 1
ATOM 1379 N N . SER A 1 184 ? -28.259 -14.116 14.296 1.00 57.97 184 SER A N 1
ATOM 1380 C CA . SER A 1 184 ? -29.300 -14.469 15.271 1.00 57.97 184 SER A CA 1
ATOM 1381 C C . SER A 1 184 ? -30.656 -13.822 14.965 1.00 57.97 184 SER A C 1
ATOM 1383 O O . SER A 1 184 ? -31.689 -14.337 15.385 1.00 57.97 184 SER A O 1
ATOM 1385 N N . GLY A 1 185 ? -30.675 -12.752 14.161 1.00 52.34 185 GLY A N 1
ATOM 1386 C CA . GLY A 1 185 ? -31.895 -12.097 13.683 1.00 52.34 185 GLY A CA 1
ATOM 1387 C C . GLY A 1 185 ? -32.395 -12.565 12.310 1.00 52.34 185 GLY A C 1
ATOM 1388 O O . GLY A 1 185 ? -33.345 -11.983 11.789 1.00 52.34 185 GLY A O 1
ATOM 1389 N N . CYS A 1 186 ? -31.760 -13.562 11.679 1.00 51.03 186 CYS A N 1
ATOM 1390 C CA . CYS A 1 186 ? -32.118 -13.990 10.326 1.00 51.03 186 CYS A CA 1
ATOM 1391 C C . CYS A 1 186 ? -33.302 -14.982 10.361 1.00 51.03 186 CYS A C 1
ATOM 1393 O O . CYS A 1 186 ? -33.127 -16.102 10.852 1.00 51.03 186 CYS A O 1
ATOM 1395 N N . PRO A 1 187 ? -34.484 -14.652 9.796 1.00 55.00 187 PRO A N 1
ATOM 1396 C CA . PRO A 1 187 ? -35.637 -15.559 9.803 1.00 55.00 187 PRO A CA 1
ATOM 1397 C C . PRO A 1 187 ? -35.368 -16.871 9.045 1.00 55.00 187 PRO A C 1
ATOM 1399 O O . PRO A 1 187 ? -36.010 -17.880 9.308 1.00 55.00 187 PRO A O 1
ATOM 1402 N N . PHE A 1 188 ? -34.375 -16.895 8.149 1.00 53.16 188 PHE A N 1
ATOM 1403 C CA . PHE A 1 188 ? -33.948 -18.113 7.454 1.00 53.16 188 PHE A CA 1
ATOM 1404 C C . PHE A 1 188 ? -33.189 -19.109 8.350 1.00 53.16 188 PHE A C 1
ATOM 1406 O O . PHE A 1 188 ? -33.300 -20.314 8.132 1.00 53.16 188 PHE A O 1
ATOM 1413 N N . PHE A 1 189 ? -32.449 -18.641 9.364 1.00 47.25 189 PHE A N 1
ATOM 1414 C CA . PHE A 1 189 ? -31.675 -19.511 10.263 1.00 47.25 189 PHE A CA 1
ATOM 1415 C C . PHE A 1 189 ? -32.506 -20.040 11.432 1.00 47.25 189 PHE A C 1
ATOM 1417 O O . PHE A 1 189 ? -32.328 -21.184 11.845 1.00 47.25 189 PHE A O 1
ATOM 1424 N N . THR A 1 190 ? -33.447 -19.243 11.944 1.00 52.97 190 THR A N 1
ATOM 1425 C CA . THR A 1 190 ? -34.348 -19.706 13.003 1.00 52.97 190 THR A CA 1
ATOM 1426 C C . THR A 1 190 ? -35.291 -20.782 12.470 1.00 52.97 190 THR A C 1
ATOM 1428 O O . THR A 1 190 ? -35.429 -21.834 13.082 1.00 52.97 190 THR A O 1
ATOM 1431 N N . VAL A 1 191 ? -35.871 -20.615 11.283 1.00 54.97 191 VAL A N 1
ATOM 1432 C CA . VAL A 1 191 ? -36.829 -21.602 10.766 1.00 54.97 191 VAL A CA 1
ATOM 1433 C C . VAL A 1 191 ? -36.151 -22.930 10.386 1.00 54.97 191 VAL A C 1
ATOM 1435 O O . VAL A 1 191 ? -36.713 -23.986 10.675 1.00 54.97 191 VAL A O 1
ATOM 1438 N N . SER A 1 192 ? -34.932 -22.923 9.823 1.00 56.47 192 SER A N 1
ATOM 1439 C CA . SER A 1 192 ? -34.254 -24.177 9.436 1.00 56.47 192 SER A CA 1
ATOM 1440 C C . SER A 1 192 ? -33.732 -24.977 10.635 1.00 56.47 192 SER A C 1
ATOM 1442 O O . SER A 1 192 ? -33.868 -26.202 10.657 1.00 56.47 192 SER A O 1
ATOM 1444 N N . ALA A 1 193 ? -33.222 -24.301 11.672 1.00 54.28 193 ALA A N 1
ATOM 1445 C CA . ALA A 1 193 ? -32.761 -24.961 12.891 1.00 54.28 193 ALA A CA 1
ATOM 1446 C C . ALA A 1 193 ? -33.921 -25.647 13.633 1.00 54.28 193 ALA A C 1
ATOM 1448 O O . ALA A 1 193 ? -33.799 -26.803 14.037 1.00 54.28 193 ALA A O 1
ATOM 1449 N N . TRP A 1 194 ? -35.076 -24.981 13.745 1.00 56.31 194 TRP A N 1
ATOM 1450 C CA . TRP A 1 194 ? -36.264 -25.570 14.369 1.00 56.31 194 TRP A CA 1
ATOM 1451 C C . TRP A 1 194 ? -36.875 -26.698 13.525 1.00 56.31 194 TRP A C 1
ATOM 1453 O O . TRP A 1 194 ? -37.291 -27.711 14.092 1.00 56.31 194 TRP A O 1
ATOM 1463 N N . LEU A 1 195 ? -36.867 -26.594 12.186 1.00 58.53 195 LEU A N 1
ATOM 1464 C CA . LEU A 1 195 ? -37.325 -27.689 11.322 1.00 58.53 195 LEU A CA 1
ATOM 1465 C C . LEU A 1 195 ? -36.447 -28.936 11.460 1.00 58.53 195 LEU A C 1
ATOM 1467 O O . LEU A 1 195 ? -36.988 -30.041 11.532 1.00 58.53 195 LEU A O 1
ATOM 1471 N N . HIS A 1 196 ? -35.121 -28.782 11.520 1.00 56.25 196 HIS A N 1
ATOM 1472 C CA . HIS A 1 196 ? -34.202 -29.912 11.679 1.00 56.25 196 HIS A CA 1
ATOM 1473 C C . HIS A 1 196 ? -34.306 -30.563 13.060 1.00 56.25 196 HIS A C 1
ATOM 1475 O O . HIS A 1 196 ? -34.362 -31.789 13.150 1.00 56.25 196 HIS A O 1
ATOM 1481 N N . VAL A 1 197 ? -34.446 -29.779 14.132 1.00 67.62 197 VAL A N 1
ATOM 1482 C CA . VAL A 1 197 ? -34.691 -30.333 15.474 1.00 67.62 197 VAL A CA 1
ATOM 1483 C C . VAL A 1 197 ? -36.028 -31.086 15.522 1.00 67.62 197 VAL A C 1
ATOM 1485 O O . VAL A 1 197 ? -36.084 -32.200 16.047 1.00 67.62 197 VAL A O 1
ATOM 1488 N N . ALA A 1 198 ? -37.095 -30.554 14.916 1.00 68.31 198 ALA A N 1
ATOM 1489 C CA . ALA A 1 198 ? -38.403 -31.215 14.882 1.00 68.31 198 ALA A CA 1
ATOM 1490 C C . ALA A 1 198 ? -38.403 -32.515 14.051 1.00 68.31 198 ALA A C 1
ATOM 1492 O O . ALA A 1 198 ? -39.003 -33.515 14.459 1.00 68.31 198 ALA A O 1
ATOM 1493 N N . THR A 1 199 ? -37.699 -32.546 12.913 1.00 69.12 199 THR A N 1
ATOM 1494 C CA . THR A 1 199 ? -37.584 -33.766 12.087 1.00 69.12 199 THR A CA 1
ATOM 1495 C C . THR A 1 199 ? -36.739 -34.846 12.760 1.00 69.12 199 THR A C 1
ATOM 1497 O O . THR A 1 199 ? -37.121 -36.014 12.738 1.00 69.12 199 THR A O 1
ATOM 1500 N N . ILE A 1 200 ? -35.649 -34.481 13.439 1.00 71.62 200 ILE A N 1
ATOM 1501 C CA . ILE A 1 200 ? -34.844 -35.445 14.208 1.00 71.62 200 ILE A CA 1
ATOM 1502 C C . ILE A 1 200 ? -35.660 -36.021 15.375 1.00 71.62 200 ILE A C 1
ATOM 1504 O O . ILE A 1 200 ? -35.636 -37.228 15.608 1.00 71.62 200 ILE A O 1
ATOM 1508 N N . SER A 1 201 ? -36.442 -35.183 16.063 1.00 68.44 201 SER A N 1
ATOM 1509 C CA . SER A 1 201 ? -37.289 -35.605 17.190 1.00 68.44 201 SER A CA 1
ATOM 1510 C C . SER A 1 201 ? -38.372 -36.602 16.764 1.00 68.44 201 SER A C 1
ATOM 1512 O O . SER A 1 201 ? -38.604 -37.609 17.432 1.00 68.44 201 SER A O 1
ATOM 1514 N N . THR A 1 202 ? -39.032 -36.338 15.634 1.00 72.38 202 THR A N 1
ATOM 1515 C CA . THR A 1 202 ? -40.108 -37.194 15.110 1.00 72.38 202 THR A CA 1
ATOM 1516 C C . THR A 1 202 ? -39.578 -38.516 14.561 1.00 72.38 202 THR A C 1
ATOM 1518 O O . THR A 1 202 ? -40.170 -39.560 14.835 1.00 72.38 202 THR A O 1
ATOM 1521 N N . LEU A 1 203 ? -38.427 -38.507 13.880 1.00 73.69 203 LEU A N 1
ATOM 1522 C CA . LEU A 1 203 ? -37.748 -39.731 13.444 1.00 73.69 203 LEU A CA 1
ATOM 1523 C C . LEU A 1 203 ? -37.273 -40.577 14.630 1.00 73.69 203 LEU A C 1
ATOM 1525 O O . LEU A 1 203 ? -37.461 -41.793 14.621 1.00 73.69 203 LEU A O 1
ATOM 1529 N N . ALA A 1 204 ? -36.726 -39.951 15.676 1.00 73.81 204 ALA A N 1
ATOM 1530 C CA . ALA A 1 204 ? -36.332 -40.655 16.894 1.00 73.81 204 ALA A CA 1
ATOM 1531 C C . ALA A 1 204 ? -37.539 -41.311 17.585 1.00 73.81 204 ALA A C 1
ATOM 1533 O O . ALA A 1 204 ? -37.459 -42.469 17.991 1.00 73.81 204 ALA A O 1
ATOM 1534 N N . PHE A 1 205 ? -38.680 -40.618 17.661 1.00 75.44 205 PHE A N 1
ATOM 1535 C CA . PHE A 1 205 ? -39.904 -41.163 18.254 1.00 75.44 205 PHE A CA 1
ATOM 1536 C C . PHE A 1 205 ? -40.510 -42.304 17.416 1.00 75.44 205 PHE A C 1
ATOM 1538 O O . PHE A 1 205 ? -40.946 -43.322 17.964 1.00 75.44 205 PHE A O 1
ATOM 1545 N N . ALA A 1 206 ? -40.491 -42.180 16.086 1.00 75.06 206 ALA A N 1
ATOM 1546 C CA . ALA A 1 206 ? -40.917 -43.239 15.172 1.00 75.06 206 ALA A CA 1
ATOM 1547 C C . ALA A 1 206 ? -40.020 -44.487 15.283 1.00 75.06 206 ALA A C 1
ATOM 1549 O O . ALA A 1 206 ? -40.521 -45.608 15.349 1.00 75.06 206 ALA A O 1
ATOM 1550 N N . ALA A 1 207 ? -38.701 -44.306 15.391 1.00 74.12 207 ALA A N 1
ATOM 1551 C CA . ALA A 1 207 ? -37.765 -45.409 15.597 1.00 74.12 207 ALA A CA 1
ATOM 1552 C C . ALA A 1 207 ? -37.986 -46.112 16.950 1.00 74.12 207 ALA A C 1
ATOM 1554 O O . ALA A 1 207 ? -37.995 -47.341 17.016 1.00 74.12 207 ALA A O 1
ATOM 1555 N N . LEU A 1 208 ? -38.238 -45.353 18.023 1.00 72.88 208 LEU A N 1
ATOM 1556 C CA . LEU A 1 208 ? -38.489 -45.894 19.366 1.00 72.88 208 LEU A CA 1
ATOM 1557 C C . LEU A 1 208 ? -39.807 -46.676 19.457 1.00 72.88 208 LEU A C 1
ATOM 1559 O O . LEU A 1 208 ? -39.880 -47.708 20.125 1.00 72.88 208 LEU A O 1
ATOM 1563 N N . THR A 1 209 ? -40.849 -46.195 18.779 1.00 74.19 209 THR A N 1
ATOM 1564 C CA . THR A 1 209 ? -42.152 -46.874 18.721 1.00 74.19 209 THR A CA 1
ATOM 1565 C C . THR A 1 209 ? -42.111 -48.124 17.847 1.00 74.19 209 THR A C 1
ATOM 1567 O O . THR A 1 209 ? -42.718 -49.127 18.215 1.00 74.19 209 THR A O 1
ATOM 1570 N N . ALA A 1 210 ? -41.351 -48.110 16.747 1.00 71.62 210 ALA A N 1
ATOM 1571 C CA . ALA A 1 210 ? -41.097 -49.304 15.945 1.00 71.62 210 ALA A CA 1
ATOM 1572 C C . ALA A 1 210 ? -40.292 -50.356 16.728 1.00 71.62 210 ALA A C 1
ATOM 1574 O O . ALA A 1 210 ? -40.657 -51.530 16.722 1.00 71.62 210 ALA A O 1
ATOM 1575 N N . TRP A 1 211 ? -39.257 -49.943 17.467 1.00 69.50 211 TRP A N 1
ATOM 1576 C CA . TRP A 1 211 ? -38.440 -50.846 18.285 1.00 69.50 211 TRP A CA 1
ATOM 1577 C C . TRP A 1 211 ? -39.248 -51.542 19.393 1.00 69.50 211 TRP A C 1
ATOM 1579 O O . TRP A 1 211 ? -39.151 -52.756 19.546 1.00 69.50 211 TRP A O 1
ATOM 1589 N N . LYS A 1 212 ? -40.135 -50.813 20.087 1.00 70.50 212 LYS A N 1
ATOM 1590 C CA . LYS A 1 212 ? -41.066 -51.375 21.092 1.00 70.50 212 LYS A CA 1
ATOM 1591 C C . LYS A 1 212 ? -42.135 -52.325 20.537 1.00 70.50 212 LYS A C 1
ATOM 1593 O O . LYS A 1 212 ? -42.888 -52.895 21.314 1.00 70.50 212 LYS A O 1
ATOM 1598 N N . LYS A 1 213 ? -42.286 -52.410 19.214 1.00 68.69 213 LYS A N 1
ATOM 1599 C CA . LYS A 1 213 ? -43.268 -53.285 18.558 1.00 68.69 213 LYS A CA 1
ATOM 1600 C C . LYS A 1 213 ? -42.632 -54.576 18.031 1.00 68.69 213 LYS A C 1
ATOM 1602 O O . LYS A 1 213 ? -43.358 -55.479 17.628 1.00 68.69 213 LYS A O 1
ATOM 1607 N N . ILE A 1 214 ? -41.299 -54.618 17.982 1.00 69.62 214 ILE A N 1
ATOM 1608 C CA . ILE A 1 214 ? -40.492 -55.730 17.462 1.00 69.62 214 ILE A CA 1
ATOM 1609 C C . ILE A 1 214 ? -39.836 -56.524 18.610 1.00 69.62 214 ILE A C 1
ATOM 1611 O O . ILE A 1 214 ? -39.574 -57.711 18.436 1.00 69.62 214 ILE A O 1
ATOM 1615 N N . ASN A 1 215 ? -39.632 -55.895 19.773 1.00 54.56 215 ASN A N 1
ATOM 1616 C CA . ASN A 1 215 ? -39.272 -56.528 21.051 1.00 54.56 215 ASN A CA 1
ATOM 1617 C C . ASN A 1 215 ? -40.469 -56.550 22.002 1.00 54.56 215 ASN A C 1
ATOM 1619 O O . ASN A 1 215 ? -40.526 -57.477 22.837 1.00 54.56 215 ASN A O 1
#

Sequence (215 aa):
MTGPLKKNALAALSSRKTDGTGLRVAIVHAKWNAEVVNALVTGCKQELLKSGVKEDDIIVLEVSGAYELPYAASRAIASQKIDAVVCIGCLIKGGTMHFEYICEAVTQGIMRVQLDTGVPVLFGVLTVVTEEQAKERAGLTKNGHNHGIEWAQTAVEMARLREITSKGGCPMRAPEKKPYHDLSGCPFFTVSAWLHVATISTLAFAALTAWKKIN

Organism: Pythium oligandrum (NCBI:txid41045)

Radius of gyration: 24.82 Å; chains: 1; bounding box: 64×79×47 Å

Secondary structure (DSSP, 8-state):
---HHHHHHHHHHH------TT--EEEEEESTTHHHHHHHHHHHHHHHHHTT--GGGEEEEEESSGGGHHHHHHHHHHHS--SEEEEEEEEE--SSTHHHHHHHHHHHHHHHHHHHH-S-EEEEEEEESSHHHHHHHBT-STT--BHHHHHHHHHHHHHHHHHHHHHS--TTSPPP--SSS-GGG-HHHHHHHHHHHHHHHHHHHHHHHHHHHH-

InterPro domains:
  IPR002180 Lumazine/riboflavin synthase [PF00885] (22-162)
  IPR034964 Lumazine synthase [MF_00178] (18-165)
  IPR034964 Lumazine synthase [PTHR21058] (14-166)
  IPR034964 Lumazine synthase [TIGR00114] (23-160)
  IPR034964 Lumazine synthase [cd09209] (25-159)
  IPR036467 Lumazine/riboflavin synthase superfamily [G3DSA:3.40.50.960] (9-78)
  IPR036467 Lumazine/riboflavin synthase superfamily [G3DSA:3.40.50.960] (79-170)
  IPR036467 Lumazine/riboflavin synthase superfamily [SSF52121] (17-163)

Foldseek 3Di:
DDDPLVVVLVVLVVDLQLALAPAAEEEEEECPPVVLQVLLVVLLLVLLVVSHNDPVSYHYHYDHALLCQLVVLLVVVVPDPHLAYEYAHEQEDDDDCPLVVSVVNSVVSQVCSCVVSVHHYHDNYHSYHDPVVSCLCSVVDPNRDRCSNVSNSVRSSSSSSSVSCLVSPPPPDDNDPDPDDDPPPPPVVVVVVVVVVVVVVVVVVVVVVVVVVVD